Protein AF-A0A1G6Q5I9-F1 (afdb_monomer_lite)

Structure (mmCIF, N/CA/C/O backbone):
data_AF-A0A1G6Q5I9-F1
#
_entry.id   AF-A0A1G6Q5I9-F1
#
loop_
_atom_site.group_PDB
_atom_site.id
_atom_site.type_symbol
_atom_site.label_atom_id
_atom_site.label_alt_id
_atom_site.label_comp_id
_atom_site.label_asym_id
_atom_site.label_entity_id
_atom_site.label_seq_id
_atom_site.pdbx_PDB_ins_code
_atom_site.Cartn_x
_atom_site.Cartn_y
_atom_site.Cartn_z
_atom_site.occupancy
_atom_site.B_iso_or_equiv
_atom_site.auth_seq_id
_atom_site.auth_comp_id
_atom_site.auth_asym_id
_atom_site.auth_atom_id
_atom_site.pdbx_PDB_model_num
ATOM 1 N N . MET A 1 1 ? 30.733 -49.891 -79.304 1.00 40.38 1 MET A N 1
ATOM 2 C CA . MET A 1 1 ? 31.391 -49.291 -78.125 1.00 40.38 1 MET A CA 1
ATOM 3 C C . MET A 1 1 ? 30.829 -47.876 -78.026 1.00 40.38 1 MET A C 1
ATOM 5 O O . MET A 1 1 ? 31.195 -47.056 -78.850 1.00 40.38 1 MET A O 1
ATOM 9 N N . SER A 1 2 ? 29.638 -47.695 -77.438 1.00 40.25 2 SER A N 1
ATOM 10 C CA . SER A 1 2 ? 29.418 -47.346 -76.013 1.00 40.25 2 SER A CA 1
ATOM 11 C C . SER A 1 2 ? 30.195 -46.065 -75.651 1.00 40.25 2 SER A C 1
ATOM 13 O O . SER A 1 2 ? 31.415 -46.067 -75.723 1.00 40.25 2 SER A O 1
ATOM 15 N N . ASN A 1 3 ? 29.570 -44.924 -75.366 1.00 37.50 3 ASN A N 1
ATOM 16 C CA . ASN A 1 3 ? 28.639 -44.718 -74.262 1.00 37.50 3 ASN A CA 1
ATOM 17 C C . ASN A 1 3 ? 27.611 -43.619 -74.557 1.00 37.50 3 ASN A C 1
ATOM 19 O O . ASN A 1 3 ? 27.920 -42.599 -75.169 1.00 37.50 3 ASN A O 1
ATOM 23 N N . ALA A 1 4 ? 26.398 -43.852 -74.064 1.00 44.38 4 ALA A N 1
ATOM 24 C CA . ALA A 1 4 ? 25.382 -42.843 -73.840 1.00 44.38 4 ALA A CA 1
ATOM 25 C C . ALA A 1 4 ? 25.656 -42.186 -72.481 1.00 44.38 4 ALA A C 1
ATOM 27 O O . ALA A 1 4 ? 25.605 -42.880 -71.469 1.00 44.38 4 ALA A O 1
ATOM 28 N N . ASP A 1 5 ? 25.909 -40.878 -72.462 1.00 41.53 5 ASP A N 1
ATOM 29 C CA . ASP A 1 5 ? 25.878 -40.084 -71.234 1.00 41.53 5 ASP A CA 1
ATOM 30 C C . ASP A 1 5 ? 24.583 -39.273 -71.203 1.00 41.53 5 ASP A C 1
ATOM 32 O O . ASP A 1 5 ? 24.407 -38.245 -71.859 1.00 41.53 5 ASP A O 1
ATOM 36 N N . SER A 1 6 ? 23.639 -39.813 -70.438 1.00 38.06 6 SER A N 1
ATOM 37 C CA . SER A 1 6 ? 22.414 -39.169 -69.999 1.00 38.06 6 SER A CA 1
ATOM 38 C C . SER A 1 6 ? 22.746 -38.039 -69.024 1.00 38.06 6 SER A C 1
ATOM 40 O O . SER A 1 6 ? 23.137 -38.292 -67.883 1.00 38.06 6 SER A O 1
ATOM 42 N N . VAL A 1 7 ? 22.549 -36.789 -69.440 1.00 45.22 7 VAL A N 1
ATOM 43 C CA . VAL A 1 7 ? 22.568 -35.644 -68.523 1.00 45.22 7 VAL A CA 1
ATOM 44 C C . VAL A 1 7 ? 21.250 -35.635 -67.748 1.00 45.22 7 VAL A C 1
ATOM 46 O O . VAL A 1 7 ? 20.220 -35.157 -68.220 1.00 45.22 7 VAL A O 1
ATOM 49 N N . VAL A 1 8 ? 21.284 -36.219 -66.553 1.00 41.75 8 VAL A N 1
ATOM 50 C CA . VAL A 1 8 ? 20.208 -36.153 -65.563 1.00 41.75 8 VAL A CA 1
ATOM 51 C C . VAL A 1 8 ? 20.246 -34.770 -64.914 1.00 41.75 8 VAL A C 1
ATOM 53 O O . VAL A 1 8 ? 21.181 -34.438 -64.190 1.00 41.75 8 VAL A O 1
ATOM 56 N N . VAL A 1 9 ? 19.226 -33.954 -65.176 1.00 41.69 9 VAL A N 1
ATOM 57 C CA . VAL A 1 9 ? 18.984 -32.693 -64.462 1.00 41.69 9 VAL A CA 1
ATOM 58 C C . VAL A 1 9 ? 18.522 -33.024 -63.037 1.00 41.69 9 VAL A C 1
ATOM 60 O O . VAL A 1 9 ? 17.505 -33.706 -62.887 1.00 41.69 9 VAL A O 1
ATOM 63 N N . PRO A 1 10 ? 19.191 -32.552 -61.970 1.00 43.47 10 PRO A N 1
ATOM 64 C CA . PRO A 1 10 ? 18.681 -32.740 -60.620 1.00 43.47 10 PRO A CA 1
ATOM 65 C C . PRO A 1 10 ? 17.519 -31.766 -60.347 1.00 43.47 10 PRO A C 1
ATOM 67 O O . PRO A 1 10 ? 17.720 -30.603 -60.004 1.00 43.47 10 PRO A O 1
ATOM 70 N N . MET A 1 11 ? 16.280 -32.256 -60.462 1.00 43.81 11 MET A N 1
ATOM 71 C CA . MET A 1 11 ? 15.103 -31.658 -59.814 1.00 43.81 11 MET A CA 1
ATOM 72 C C . MET A 1 11 ? 15.117 -31.990 -58.313 1.00 43.81 11 MET A C 1
ATOM 74 O O . MET A 1 11 ? 14.551 -32.988 -57.890 1.00 43.81 11 MET A O 1
ATOM 78 N N . HIS A 1 12 ? 15.758 -31.154 -57.501 1.00 38.25 12 HIS A N 1
ATOM 79 C CA . HIS A 1 12 ? 15.600 -31.071 -56.037 1.00 38.25 12 HIS A CA 1
ATOM 80 C C . HIS A 1 12 ? 16.299 -29.764 -55.616 1.00 38.25 12 HIS A C 1
ATOM 82 O O . HIS A 1 12 ? 17.473 -29.603 -55.904 1.00 38.25 12 HIS A O 1
ATOM 88 N N . LYS A 1 13 ? 15.718 -28.750 -54.973 1.00 41.53 13 LYS A N 1
ATOM 89 C CA . LYS A 1 13 ? 14.556 -28.613 -54.095 1.00 41.53 13 LYS A CA 1
ATOM 90 C C . LYS A 1 13 ? 13.993 -27.196 -54.282 1.00 41.53 13 LYS A C 1
ATOM 92 O O . LYS A 1 13 ? 14.662 -26.235 -53.925 1.00 41.53 13 LYS A O 1
ATOM 97 N N . ALA A 1 14 ? 12.750 -27.069 -54.728 1.00 42.16 14 ALA A N 1
ATOM 98 C CA . ALA A 1 14 ? 11.924 -25.906 -54.416 1.00 42.16 14 ALA A CA 1
ATOM 99 C C . ALA A 1 14 ? 10.915 -26.349 -53.350 1.00 42.16 14 ALA A C 1
ATOM 101 O O . ALA A 1 14 ? 9.784 -26.718 -53.644 1.00 42.16 14 ALA A O 1
ATOM 102 N N . LEU A 1 15 ? 11.374 -26.408 -52.102 1.00 43.31 15 LEU A N 1
ATOM 103 C CA . LEU A 1 15 ? 10.511 -26.457 -50.922 1.00 43.31 15 LEU A CA 1
ATOM 104 C C . LEU A 1 15 ? 10.812 -25.201 -50.107 1.00 43.31 15 LEU A C 1
ATOM 106 O O . LEU A 1 15 ? 11.279 -25.259 -48.974 1.00 43.31 15 LEU A O 1
ATOM 110 N N . GLU A 1 16 ? 10.579 -24.045 -50.728 1.00 43.84 16 GLU A N 1
ATOM 111 C CA . GLU A 1 16 ? 10.330 -22.823 -49.976 1.00 43.84 16 GLU A CA 1
ATOM 112 C C . GLU A 1 16 ? 8.998 -23.036 -49.264 1.00 43.84 16 GLU A C 1
ATOM 114 O O . GLU A 1 16 ? 7.927 -23.073 -49.876 1.00 43.84 16 GLU A O 1
ATOM 119 N N . GLY A 1 17 ? 9.090 -23.325 -47.967 1.00 47.88 17 GLY A N 1
ATOM 120 C CA . GLY A 1 17 ? 7.939 -23.564 -47.120 1.00 47.88 17 GLY A CA 1
ATOM 121 C C . GLY A 1 17 ? 6.999 -22.373 -47.209 1.00 47.88 17 GLY A C 1
ATOM 122 O O . GLY A 1 17 ? 7.295 -21.305 -46.678 1.00 47.88 17 GLY A O 1
ATOM 123 N N . LYS A 1 18 ? 5.850 -22.565 -47.864 1.00 50.41 18 LYS A N 1
ATOM 124 C CA . LYS A 1 18 ? 4.703 -21.672 -47.724 1.00 50.41 18 LYS A CA 1
ATOM 125 C C . LYS A 1 18 ? 4.328 -21.687 -46.248 1.00 50.41 18 LYS A C 1
ATOM 127 O O . LYS A 1 18 ? 3.626 -22.595 -45.804 1.00 50.41 18 LYS A O 1
ATOM 132 N N . GLN A 1 19 ? 4.834 -20.718 -45.484 1.00 57.28 19 GLN A N 1
ATOM 133 C CA . GLN A 1 19 ? 4.319 -20.450 -44.152 1.00 57.28 19 GLN A CA 1
ATOM 134 C C . GLN A 1 19 ? 2.812 -20.297 -44.306 1.00 57.28 19 GLN A C 1
ATOM 136 O O . GLN A 1 19 ? 2.323 -19.450 -45.056 1.00 57.28 19 GLN A O 1
ATOM 141 N N . THR A 1 20 ? 2.069 -21.185 -43.658 1.00 75.75 20 THR A N 1
ATOM 142 C CA . THR A 1 20 ? 0.612 -21.091 -43.673 1.00 75.75 20 THR A CA 1
ATOM 143 C C . THR A 1 20 ? 0.222 -19.756 -43.043 1.00 75.75 20 THR A C 1
ATOM 145 O O . THR A 1 20 ? 0.920 -19.280 -42.146 1.00 75.75 20 THR A O 1
ATOM 148 N N . MET A 1 21 ? -0.891 -19.139 -43.457 1.00 64.56 21 MET A N 1
ATOM 149 C CA . MET A 1 21 ? -1.342 -17.890 -42.819 1.00 64.56 21 MET A CA 1
ATOM 150 C C . MET A 1 21 ? -1.439 -18.027 -41.290 1.00 64.56 21 MET A C 1
ATOM 152 O O . MET A 1 21 ? -1.146 -17.081 -40.573 1.00 64.56 21 MET A O 1
ATOM 156 N N . ALA A 1 22 ? -1.740 -19.226 -40.780 1.00 66.81 22 ALA A N 1
ATOM 157 C CA . ALA A 1 22 ? -1.722 -19.533 -39.353 1.00 66.81 22 ALA A CA 1
ATOM 158 C C . ALA A 1 22 ? -0.314 -19.488 -38.720 1.00 66.81 22 ALA A C 1
ATOM 160 O O . ALA A 1 22 ? -0.175 -19.044 -37.584 1.00 66.81 22 ALA A O 1
ATOM 161 N N . GLN A 1 23 ? 0.733 -19.925 -39.427 1.00 70.69 23 GLN A N 1
ATOM 162 C CA . GLN A 1 23 ? 2.129 -19.803 -38.982 1.00 70.69 23 GLN A CA 1
ATOM 163 C C . GLN A 1 23 ? 2.634 -18.362 -39.068 1.00 70.69 23 GLN A C 1
ATOM 165 O O . GLN A 1 23 ? 3.303 -17.914 -38.141 1.00 70.69 23 GLN A O 1
ATOM 170 N N . GLY A 1 24 ? 2.263 -17.625 -40.120 1.00 74.19 24 GLY A N 1
ATOM 171 C CA . GLY A 1 24 ? 2.548 -16.193 -40.232 1.00 74.19 24 GLY A CA 1
ATOM 172 C C . GLY A 1 24 ? 1.895 -15.403 -39.097 1.00 74.19 24 GLY A C 1
ATOM 173 O O . GLY A 1 24 ? 2.573 -14.656 -38.398 1.00 74.19 24 GLY A O 1
ATOM 174 N N . LEU A 1 25 ? 0.612 -15.667 -38.825 1.00 69.56 25 LEU A N 1
ATOM 175 C CA . LEU A 1 25 ? -0.130 -15.044 -37.729 1.00 69.56 25 LEU A CA 1
ATOM 176 C C . LEU A 1 25 ? 0.464 -15.412 -36.363 1.00 69.56 25 LEU A C 1
ATOM 178 O O . LEU A 1 25 ? 0.685 -14.531 -35.544 1.00 69.56 25 LEU A O 1
ATOM 182 N N . ARG A 1 26 ? 0.794 -16.689 -36.119 1.00 72.25 26 ARG A N 1
ATOM 183 C CA . ARG A 1 26 ? 1.451 -17.115 -34.869 1.00 72.25 26 ARG A CA 1
ATOM 184 C C . ARG A 1 26 ? 2.828 -16.495 -34.691 1.00 72.25 26 ARG A C 1
ATOM 186 O O . ARG A 1 26 ? 3.150 -16.121 -33.574 1.00 72.25 26 ARG A O 1
ATOM 193 N N . SER A 1 27 ? 3.624 -16.370 -35.750 1.00 74.88 27 SER A N 1
ATOM 194 C CA . SER A 1 27 ? 4.931 -15.715 -35.679 1.00 74.88 27 SER A CA 1
ATOM 195 C C . SER A 1 27 ? 4.783 -14.221 -35.419 1.00 74.88 27 SER A C 1
ATOM 197 O O . SER A 1 27 ? 5.521 -13.676 -34.613 1.00 74.88 27 SER A O 1
ATOM 199 N N . GLN A 1 28 ? 3.818 -13.561 -36.057 1.00 73.19 28 GLN A N 1
ATOM 200 C CA . GLN A 1 28 ? 3.557 -12.139 -35.861 1.00 73.19 28 GLN A CA 1
ATOM 201 C C . GLN A 1 28 ? 3.027 -11.864 -34.450 1.00 73.19 28 GLN A C 1
ATOM 203 O O . GLN A 1 28 ? 3.540 -10.984 -33.770 1.00 73.19 28 GLN A O 1
ATOM 208 N N . MET A 1 29 ? 2.084 -12.679 -33.969 1.00 72.50 29 MET A N 1
ATOM 209 C CA . MET A 1 29 ? 1.599 -12.643 -32.591 1.00 72.50 29 MET A CA 1
ATOM 210 C C . MET A 1 29 ? 2.711 -12.968 -31.600 1.00 72.50 29 MET A C 1
ATOM 212 O O . MET A 1 29 ? 2.820 -12.278 -30.601 1.00 72.50 29 MET A O 1
ATOM 216 N N . ALA A 1 30 ? 3.566 -13.957 -31.873 1.00 73.25 30 ALA A N 1
ATOM 217 C CA . ALA A 1 30 ? 4.721 -14.251 -31.036 1.00 73.25 30 ALA A CA 1
ATOM 218 C C . ALA A 1 30 ? 5.670 -13.054 -30.979 1.00 73.25 30 ALA A C 1
ATOM 220 O O . ALA A 1 30 ? 6.045 -12.681 -29.887 1.00 73.25 30 ALA A O 1
ATOM 221 N N . THR A 1 31 ? 5.982 -12.383 -32.089 1.00 67.00 31 THR A N 1
ATOM 222 C CA . THR A 1 31 ? 6.829 -11.177 -32.086 1.00 67.00 31 THR A CA 1
ATOM 223 C C . THR A 1 31 ? 6.169 -10.002 -31.358 1.00 67.00 31 THR A C 1
ATOM 225 O O . THR A 1 31 ? 6.830 -9.297 -30.600 1.00 67.00 31 THR A O 1
ATOM 228 N N . THR A 1 32 ? 4.863 -9.790 -31.538 1.00 6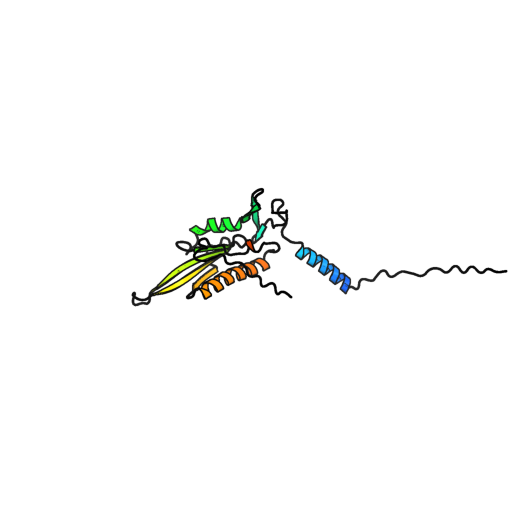0.75 32 THR A N 1
ATOM 229 C CA . THR A 1 32 ? 4.113 -8.744 -30.826 1.00 60.75 32 THR A CA 1
ATOM 230 C C . THR A 1 32 ? 3.996 -9.054 -29.332 1.00 60.75 32 THR A C 1
ATOM 232 O O . THR A 1 32 ? 4.182 -8.166 -28.506 1.00 60.75 32 THR A O 1
ATOM 235 N N . PHE A 1 33 ? 3.761 -10.308 -28.952 1.00 63.88 33 PHE A N 1
ATOM 236 C CA . PHE A 1 33 ? 3.739 -10.730 -27.554 1.00 63.88 33 PHE A CA 1
ATOM 237 C C . PHE A 1 33 ? 5.133 -10.697 -26.940 1.00 63.88 33 PHE A C 1
ATOM 239 O O . PHE A 1 33 ? 5.280 -10.183 -25.841 1.00 63.88 33 PHE A O 1
ATOM 246 N N . ASP A 1 34 ? 6.169 -11.121 -27.658 1.00 55.44 34 ASP A N 1
ATOM 247 C CA . ASP A 1 34 ? 7.561 -10.997 -27.227 1.00 55.44 34 ASP A CA 1
ATOM 248 C C . ASP A 1 34 ? 7.923 -9.516 -27.050 1.00 55.44 34 ASP A C 1
ATOM 250 O O . ASP A 1 34 ? 8.613 -9.173 -26.102 1.00 55.44 34 ASP A O 1
ATOM 254 N N . SER A 1 35 ? 7.367 -8.601 -27.857 1.00 49.91 35 SER A N 1
ATOM 255 C CA . SER A 1 35 ? 7.484 -7.154 -27.623 1.00 49.91 35 SER A CA 1
ATOM 256 C C . SER A 1 35 ? 6.699 -6.661 -26.402 1.00 49.91 35 SER A C 1
ATOM 258 O O . SER A 1 35 ? 7.166 -5.750 -25.739 1.00 49.91 35 SER A O 1
ATOM 260 N N . LEU A 1 36 ? 5.570 -7.282 -26.039 1.00 51.03 36 LEU A N 1
ATOM 261 C CA . LEU A 1 36 ? 4.827 -6.989 -24.803 1.00 51.03 36 LEU A CA 1
ATOM 262 C C . LEU A 1 36 ? 5.549 -7.525 -23.554 1.00 51.03 36 LEU A C 1
ATOM 264 O O . LEU A 1 36 ? 5.530 -6.874 -22.514 1.00 51.03 36 LEU A O 1
ATOM 268 N N . PHE A 1 37 ? 6.238 -8.663 -23.666 1.00 52.88 37 PHE A N 1
ATOM 269 C CA . PHE A 1 37 ? 7.098 -9.219 -22.616 1.00 52.88 37 PHE A CA 1
ATOM 270 C C . PHE A 1 37 ? 8.462 -8.506 -22.530 1.00 52.88 37 PHE A C 1
ATOM 272 O O . PHE A 1 37 ? 9.042 -8.427 -21.449 1.00 52.88 37 PHE A O 1
ATOM 279 N N . ARG A 1 38 ? 8.960 -7.940 -23.640 1.00 46.59 38 ARG A N 1
ATOM 280 C CA . ARG A 1 38 ? 10.170 -7.095 -23.712 1.00 46.59 38 ARG A CA 1
ATOM 281 C C . ARG A 1 38 ? 9.907 -5.610 -23.481 1.00 46.59 38 ARG A C 1
ATOM 283 O O . ARG A 1 38 ? 10.861 -4.892 -23.216 1.00 46.59 38 ARG A O 1
ATOM 290 N N . ALA A 1 39 ? 8.654 -5.157 -23.495 1.00 46.28 39 ALA A N 1
ATOM 291 C CA . ALA A 1 39 ? 8.245 -3.818 -23.070 1.00 46.28 39 ALA A CA 1
ATOM 292 C C . ALA A 1 39 ? 8.344 -3.643 -21.546 1.00 46.28 39 ALA A C 1
ATOM 294 O O . ALA A 1 39 ? 7.626 -2.822 -20.977 1.00 46.28 39 ALA A O 1
ATOM 295 N N . ALA A 1 40 ? 9.207 -4.419 -20.875 1.00 54.16 40 ALA A N 1
ATOM 296 C CA . ALA A 1 40 ? 9.723 -4.086 -19.560 1.00 54.16 40 ALA A CA 1
ATOM 297 C C . ALA A 1 40 ? 10.102 -2.604 -19.573 1.00 54.16 40 ALA A C 1
ATOM 299 O O . ALA A 1 40 ? 10.700 -2.125 -20.536 1.00 54.16 40 ALA A O 1
ATOM 300 N N . GLN A 1 41 ? 9.675 -1.872 -18.547 1.00 61.78 41 GLN A N 1
ATOM 301 C CA . GLN A 1 41 ? 9.998 -0.454 -18.442 1.00 61.78 41 GLN A CA 1
ATOM 302 C C . GLN A 1 41 ? 11.498 -0.250 -18.651 1.00 61.78 41 GLN A C 1
ATOM 304 O O . GLN A 1 41 ? 12.286 -1.062 -18.158 1.00 61.78 41 GLN A O 1
ATOM 309 N N . ASP A 1 42 ? 11.869 0.823 -19.358 1.00 66.69 42 ASP A N 1
ATOM 310 C CA . ASP A 1 42 ? 13.262 1.089 -19.709 1.00 66.69 42 ASP A CA 1
ATOM 311 C C . ASP A 1 42 ? 14.146 0.933 -18.465 1.00 66.69 42 ASP A C 1
ATOM 313 O O . ASP A 1 42 ? 13.921 1.627 -17.457 1.00 66.69 42 ASP A O 1
ATOM 317 N N . PRO A 1 43 ? 15.101 -0.012 -18.481 1.00 69.44 43 PRO A N 1
ATOM 318 C CA . PRO A 1 43 ? 15.892 -0.294 -17.306 1.00 69.44 43 PRO A CA 1
ATOM 319 C C . PRO A 1 43 ? 16.767 0.912 -16.984 1.00 69.44 43 PRO A C 1
ATOM 321 O O . PRO A 1 43 ? 17.357 1.542 -17.863 1.00 69.44 43 PRO A O 1
ATOM 324 N N . HIS A 1 44 ? 16.868 1.246 -15.702 1.00 72.06 44 HIS A N 1
ATOM 325 C CA . HIS A 1 44 ? 17.681 2.378 -15.287 1.00 72.06 44 HIS A CA 1
ATOM 326 C C . HIS A 1 44 ? 19.174 1.996 -15.339 1.00 72.06 44 HIS A C 1
ATOM 328 O O . HIS A 1 44 ? 19.545 0.998 -14.713 1.00 72.06 44 HIS A O 1
ATOM 334 N N . PRO A 1 45 ? 20.063 2.778 -15.985 1.00 73.19 45 PRO A N 1
ATOM 335 C CA . PRO A 1 45 ? 21.492 2.448 -16.108 1.00 73.19 45 PRO A CA 1
ATOM 336 C C . PRO A 1 45 ? 22.213 2.267 -14.766 1.00 73.19 45 PRO A C 1
ATOM 338 O O . PRO A 1 45 ? 23.145 1.479 -14.654 1.00 73.19 45 PRO A O 1
ATOM 341 N N . HIS A 1 46 ? 21.753 2.981 -13.735 1.00 74.69 46 HIS A N 1
ATOM 342 C CA . HIS A 1 46 ? 22.280 2.891 -12.368 1.00 74.69 46 HIS A CA 1
ATOM 343 C C . HIS A 1 46 ? 21.522 1.905 -11.471 1.00 74.69 46 HIS A C 1
ATOM 345 O O . HIS A 1 46 ? 21.788 1.841 -10.274 1.00 74.69 46 HIS A O 1
ATOM 351 N N . SER A 1 47 ? 20.555 1.158 -12.012 1.00 74.31 47 SER A N 1
ATOM 352 C CA . SER A 1 47 ? 19.947 0.071 -11.248 1.00 74.31 47 SER A CA 1
ATOM 353 C C . SER A 1 47 ? 20.937 -1.084 -11.052 1.00 74.31 47 SER A C 1
ATOM 355 O O . SER A 1 47 ? 21.826 -1.274 -11.887 1.00 74.31 47 SER A O 1
ATOM 357 N N . PRO A 1 48 ? 20.782 -1.902 -9.994 1.00 68.56 48 PRO A N 1
ATOM 358 C CA . PRO A 1 48 ? 21.525 -3.147 -9.835 1.00 68.56 48 PRO A CA 1
ATOM 359 C C . PRO A 1 48 ? 21.527 -3.992 -11.120 1.00 68.56 48 PRO A C 1
ATOM 361 O O . PRO A 1 48 ? 20.486 -4.454 -11.589 1.00 68.56 48 PRO A O 1
ATOM 364 N N . GLY A 1 49 ? 22.709 -4.156 -11.718 1.00 72.00 49 GLY A N 1
ATOM 365 C CA . GLY A 1 49 ? 22.898 -4.895 -12.970 1.00 72.00 49 GLY A CA 1
ATOM 366 C C . GLY A 1 49 ? 22.282 -4.254 -14.223 1.00 72.00 49 GLY A C 1
ATOM 367 O O . GLY A 1 49 ? 22.266 -4.917 -15.257 1.00 72.00 49 GLY A O 1
ATOM 368 N N . GLY A 1 50 ? 21.775 -3.017 -14.148 1.00 71.56 50 GLY A N 1
ATOM 369 C CA . GLY A 1 50 ? 21.154 -2.306 -15.271 1.00 71.56 50 GLY A CA 1
ATOM 370 C C . GLY A 1 50 ? 19.851 -2.947 -15.757 1.00 71.56 50 GLY A C 1
ATOM 371 O O . GLY A 1 50 ? 19.605 -2.977 -16.959 1.00 71.56 50 GLY A O 1
ATOM 372 N N . ARG A 1 51 ? 19.065 -3.545 -14.851 1.00 75.56 51 ARG A N 1
ATOM 373 C CA . ARG A 1 51 ? 17.894 -4.383 -15.185 1.00 75.56 51 ARG A CA 1
ATOM 374 C C . ARG A 1 51 ? 16.589 -3.964 -14.516 1.00 75.56 51 ARG A C 1
ATOM 376 O O . ARG A 1 51 ? 15.546 -4.489 -14.891 1.00 75.56 51 ARG A O 1
ATOM 383 N N . LEU A 1 52 ? 16.632 -3.087 -13.513 1.00 82.81 52 LEU A N 1
ATOM 384 C CA . LEU A 1 52 ? 15.429 -2.691 -12.774 1.00 82.81 52 LEU A CA 1
ATOM 385 C C . LEU A 1 52 ? 14.779 -1.456 -13.411 1.00 82.81 52 LEU A C 1
ATOM 387 O O . LEU A 1 52 ? 15.483 -0.633 -14.006 1.00 82.81 52 LEU A O 1
ATOM 391 N N . PRO A 1 53 ? 13.451 -1.306 -13.282 1.00 85.62 53 PRO A N 1
ATOM 392 C CA . PRO A 1 53 ? 12.701 -0.253 -13.960 1.00 85.62 53 PRO A CA 1
ATOM 393 C C . PRO A 1 53 ? 13.113 1.168 -13.554 1.00 85.62 53 PRO A C 1
ATOM 395 O O . PRO A 1 53 ? 13.393 1.446 -12.390 1.00 85.62 53 PRO A O 1
ATOM 398 N N . SER A 1 54 ? 13.099 2.105 -14.500 1.00 85.88 54 SER A N 1
ATOM 399 C CA . SER A 1 54 ? 13.364 3.531 -14.240 1.00 85.88 54 SER A CA 1
ATOM 400 C C . SER A 1 54 ? 12.166 4.313 -13.690 1.00 85.88 54 SER A C 1
ATOM 402 O O . SER A 1 54 ? 12.346 5.365 -13.072 1.00 85.88 54 SER A O 1
ATOM 404 N N . VAL A 1 55 ? 10.945 3.814 -13.883 1.00 88.12 55 VAL A N 1
ATOM 405 C CA . VAL A 1 55 ? 9.701 4.503 -13.519 1.00 88.12 55 VAL A CA 1
ATOM 406 C C . VAL A 1 55 ? 8.739 3.559 -12.807 1.00 88.12 55 VAL A C 1
ATOM 408 O O . VAL A 1 55 ? 8.687 2.375 -13.075 1.00 88.12 55 VAL A O 1
ATOM 411 N N . GLY A 1 56 ? 7.977 4.073 -11.856 1.00 88.00 56 GLY A N 1
ATOM 412 C CA . GLY A 1 56 ? 6.902 3.379 -11.166 1.00 88.00 56 GLY A CA 1
ATOM 413 C C . GLY A 1 56 ? 5.573 3.457 -11.927 1.00 88.00 56 GLY A C 1
ATOM 414 O O . GLY A 1 56 ? 5.499 4.036 -13.019 1.00 88.00 56 GLY A O 1
ATOM 415 N N . PRO A 1 57 ? 4.481 2.965 -11.320 1.00 88.44 57 PRO A N 1
ATOM 416 C CA . PRO A 1 57 ? 3.140 3.388 -11.703 1.00 88.44 57 PRO A CA 1
ATOM 417 C C . PRO A 1 57 ? 3.006 4.925 -11.653 1.00 88.44 57 PRO A C 1
ATOM 419 O O . PRO A 1 57 ? 3.836 5.631 -11.070 1.00 88.44 57 PRO A O 1
ATOM 422 N N . TRP A 1 58 ? 1.984 5.464 -12.325 1.00 88.25 58 TRP A N 1
ATOM 423 C CA . TRP A 1 58 ? 1.784 6.916 -12.517 1.00 88.25 58 TRP A CA 1
ATOM 424 C C . TRP A 1 58 ? 2.961 7.665 -13.168 1.00 88.25 58 TRP A C 1
ATOM 426 O O . TRP A 1 58 ? 3.041 8.885 -13.045 1.00 88.25 58 TRP A O 1
ATOM 436 N N . GLN A 1 59 ? 3.870 6.952 -13.845 1.00 87.94 59 GLN A N 1
ATOM 437 C CA . GLN A 1 59 ? 5.095 7.507 -14.438 1.00 87.94 59 GLN A CA 1
ATOM 438 C C . GLN A 1 59 ? 6.004 8.222 -13.420 1.00 87.94 59 GLN A C 1
ATOM 440 O O . GLN A 1 59 ? 6.755 9.132 -13.768 1.00 87.94 59 GLN A O 1
ATOM 445 N N . LEU A 1 60 ? 5.945 7.827 -12.145 1.00 90.25 60 LEU A N 1
ATOM 446 C CA . LEU A 1 60 ? 6.766 8.440 -11.102 1.00 90.25 60 LEU A CA 1
ATOM 447 C C . LEU A 1 60 ? 8.179 7.847 -11.113 1.00 90.25 60 LEU A C 1
ATOM 449 O O . LEU A 1 60 ? 8.303 6.630 -11.024 1.00 90.25 60 LEU A O 1
ATOM 453 N N . PRO A 1 61 ? 9.255 8.648 -11.169 1.00 90.56 61 PRO A N 1
ATOM 454 C CA . PRO A 1 61 ? 10.611 8.112 -11.253 1.00 90.56 61 PRO A CA 1
ATOM 455 C C . PRO A 1 61 ? 11.000 7.203 -10.079 1.00 90.56 61 PRO A C 1
ATOM 457 O O . PRO A 1 61 ? 10.616 7.434 -8.926 1.00 90.56 61 PRO A O 1
ATOM 460 N N . ILE A 1 62 ? 11.836 6.211 -10.374 1.00 90.31 62 ILE A N 1
ATOM 461 C CA . ILE A 1 62 ? 12.557 5.406 -9.388 1.00 90.31 62 ILE A CA 1
ATOM 462 C C . ILE A 1 62 ? 14.019 5.838 -9.441 1.00 90.31 62 ILE A C 1
ATOM 464 O O . ILE A 1 62 ? 14.664 5.794 -10.487 1.00 90.31 62 ILE A O 1
ATOM 468 N N . ARG A 1 63 ? 14.535 6.303 -8.307 1.00 89.06 63 ARG A N 1
ATOM 469 C CA . ARG A 1 63 ? 15.914 6.763 -8.171 1.00 89.06 63 ARG A CA 1
ATOM 470 C C . ARG A 1 63 ? 16.750 5.655 -7.556 1.00 89.06 63 ARG A C 1
ATOM 472 O O . ARG A 1 63 ? 16.343 5.040 -6.575 1.00 89.06 63 ARG A O 1
ATOM 479 N N . TYR A 1 64 ? 17.932 5.457 -8.118 1.00 86.38 64 TYR A N 1
ATOM 480 C CA . TYR A 1 64 ? 18.920 4.506 -7.629 1.00 86.38 64 TYR A CA 1
ATOM 481 C C . TYR A 1 64 ? 20.126 5.300 -7.153 1.00 86.38 64 TYR A C 1
ATOM 483 O O . TYR A 1 64 ? 20.760 5.996 -7.949 1.00 86.38 64 TYR A O 1
ATOM 491 N N . ALA A 1 65 ? 20.403 5.256 -5.854 1.00 78.06 65 ALA A N 1
ATOM 492 C CA . ALA A 1 65 ? 21.523 5.973 -5.272 1.00 78.06 65 ALA A CA 1
ATOM 493 C C . ALA A 1 65 ? 22.762 5.066 -5.201 1.00 78.06 65 ALA A C 1
ATOM 495 O O . ALA A 1 65 ? 22.804 4.102 -4.440 1.00 78.06 65 ALA A O 1
ATOM 496 N N . GLY A 1 66 ? 23.787 5.428 -5.980 1.00 63.38 66 GLY A N 1
ATOM 497 C CA . GLY A 1 66 ? 25.1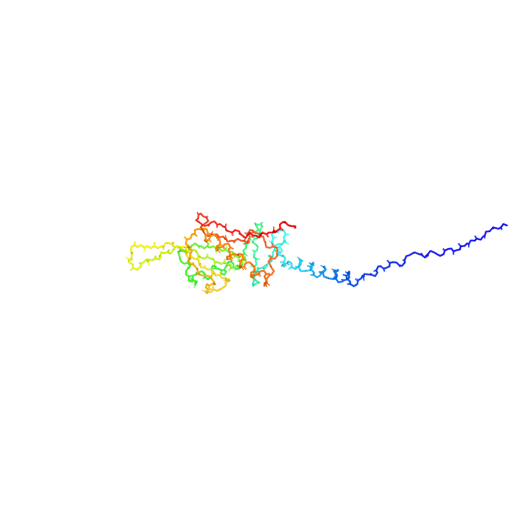74 4.988 -5.809 1.00 63.38 66 GLY A CA 1
ATOM 498 C C . GLY A 1 66 ? 25.454 3.481 -5.915 1.00 63.38 66 GLY A C 1
ATOM 499 O O . GLY A 1 66 ? 24.665 2.694 -6.428 1.00 63.38 66 GLY A O 1
ATOM 500 N N . VAL A 1 67 ? 26.640 3.095 -5.429 1.00 54.41 67 VAL A N 1
ATOM 501 C CA . VAL A 1 67 ? 27.202 1.726 -5.476 1.00 54.41 67 VAL A CA 1
ATOM 502 C C . VAL A 1 67 ? 26.448 0.748 -4.556 1.00 54.41 67 VAL A C 1
ATOM 504 O O . VAL A 1 67 ? 26.512 -0.460 -4.760 1.00 54.41 67 VAL A O 1
ATOM 507 N N . SER A 1 68 ? 25.711 1.256 -3.562 1.00 58.91 68 SER A N 1
ATOM 508 C CA . SER A 1 68 ? 24.920 0.464 -2.607 1.00 58.91 68 SER A CA 1
ATOM 509 C C . SER A 1 68 ? 23.603 -0.063 -3.183 1.00 58.91 68 SER A C 1
ATOM 511 O O . SER A 1 68 ? 23.002 -0.957 -2.590 1.00 58.91 68 SER A O 1
ATOM 513 N N . GLY A 1 69 ? 23.144 0.469 -4.322 1.00 62.34 69 GLY A N 1
ATOM 514 C CA . GLY A 1 69 ? 21.893 0.050 -4.952 1.00 62.34 69 GLY A CA 1
ATOM 515 C C . GLY A 1 69 ? 20.640 0.457 -4.173 1.00 62.34 69 GLY A C 1
ATOM 516 O O . GLY A 1 69 ? 19.601 -0.184 -4.327 1.00 62.34 69 GLY A O 1
ATOM 517 N N . GLU A 1 70 ? 20.721 1.494 -3.334 1.00 77.94 70 GLU A N 1
ATOM 518 C CA . GLU A 1 70 ? 19.572 1.980 -2.571 1.00 77.94 70 GLU A CA 1
ATOM 519 C C . GLU A 1 70 ? 18.500 2.535 -3.520 1.00 77.94 70 GLU A C 1
ATOM 521 O O . GLU A 1 70 ? 18.783 3.349 -4.404 1.00 77.94 70 GLU A O 1
ATOM 526 N N . VAL A 1 71 ? 17.263 2.063 -3.349 1.00 86.62 71 VAL A N 1
ATOM 527 C CA . VAL A 1 71 ? 16.136 2.382 -4.230 1.00 86.62 71 VAL A CA 1
ATOM 528 C C . VAL A 1 71 ? 15.202 3.357 -3.530 1.00 86.62 71 VAL A C 1
ATOM 530 O O . VAL A 1 71 ? 14.663 3.064 -2.464 1.00 86.62 71 VAL A O 1
ATOM 533 N N . SER A 1 72 ? 14.963 4.500 -4.164 1.00 88.62 72 SER A N 1
ATOM 534 C CA . SER A 1 72 ? 14.013 5.511 -3.710 1.00 88.62 72 SER A CA 1
ATOM 535 C C . SER A 1 72 ? 12.904 5.686 -4.743 1.00 88.62 72 SER A C 1
ATOM 537 O O . SER A 1 72 ? 13.142 6.081 -5.885 1.00 88.62 72 SER A O 1
ATOM 539 N N . HIS A 1 73 ? 11.668 5.401 -4.343 1.00 91.56 73 HIS A N 1
ATOM 540 C CA . HIS A 1 73 ? 10.495 5.621 -5.183 1.00 91.56 73 HIS A CA 1
ATOM 541 C C . HIS A 1 73 ? 9.954 7.030 -4.931 1.00 91.56 73 HIS A C 1
ATOM 543 O O . HIS A 1 73 ? 9.568 7.344 -3.805 1.00 91.56 73 HIS A O 1
ATOM 549 N N . VAL A 1 74 ? 9.837 7.866 -5.970 1.00 91.94 74 VAL A N 1
ATOM 550 C CA . VAL A 1 74 ? 9.224 9.208 -5.838 1.00 91.94 74 VAL A CA 1
ATOM 551 C C . VAL A 1 74 ? 7.789 9.120 -5.300 1.00 91.94 74 VAL A C 1
ATOM 553 O O . VAL A 1 74 ? 7.355 9.968 -4.526 1.00 91.94 74 VAL A O 1
ATOM 556 N N . ALA A 1 75 ? 7.081 8.042 -5.633 1.00 92.19 75 ALA A N 1
ATOM 557 C CA . ALA A 1 75 ? 5.780 7.694 -5.070 1.00 92.19 75 ALA A CA 1
ATOM 558 C C . ALA A 1 75 ? 5.760 7.604 -3.531 1.00 92.19 75 ALA A C 1
ATOM 560 O O . ALA A 1 75 ? 4.733 7.909 -2.926 1.00 92.19 75 ALA A O 1
ATOM 561 N N . GLY A 1 76 ? 6.876 7.227 -2.900 1.00 92.38 76 GLY A N 1
ATOM 562 C CA . GLY A 1 76 ? 7.038 7.242 -1.449 1.00 92.38 76 GLY A CA 1
ATOM 563 C C . GLY A 1 76 ? 7.113 8.659 -0.880 1.00 92.38 76 GLY A C 1
ATOM 564 O O . GLY A 1 76 ? 6.428 8.965 0.090 1.00 92.38 76 GLY A O 1
ATOM 565 N N . ALA A 1 77 ? 7.849 9.561 -1.534 1.00 91.75 77 ALA A N 1
ATOM 566 C CA . ALA A 1 77 ? 7.926 10.962 -1.111 1.00 91.75 77 ALA A CA 1
ATOM 567 C C . ALA A 1 77 ? 6.558 11.671 -1.168 1.00 91.75 77 ALA A C 1
ATOM 569 O O . ALA A 1 77 ? 6.281 12.556 -0.360 1.00 91.75 77 ALA A O 1
ATOM 570 N N . LEU A 1 78 ? 5.672 11.263 -2.086 1.00 91.62 78 LEU A N 1
ATOM 571 C CA . LEU A 1 78 ? 4.287 11.749 -2.112 1.00 91.62 78 LEU A CA 1
ATOM 572 C C . LEU A 1 78 ? 3.491 11.297 -0.882 1.00 91.62 78 LEU A C 1
ATOM 574 O O . LEU A 1 78 ? 2.706 12.077 -0.344 1.00 91.62 78 LEU A O 1
ATOM 578 N N . ILE A 1 79 ? 3.696 10.062 -0.412 1.00 94.00 79 ILE A N 1
ATOM 579 C CA . ILE A 1 79 ? 3.068 9.581 0.827 1.00 94.00 79 ILE A CA 1
ATOM 580 C C . ILE A 1 79 ? 3.486 10.481 1.993 1.00 94.00 79 ILE A C 1
ATOM 582 O O . ILE A 1 79 ? 2.619 10.954 2.731 1.00 94.00 79 ILE A O 1
ATOM 586 N N . ASP A 1 80 ? 4.784 10.773 2.102 1.00 93.75 80 ASP A N 1
ATOM 587 C CA . ASP A 1 80 ? 5.337 11.626 3.157 1.00 93.75 80 ASP A CA 1
ATOM 588 C C . ASP A 1 80 ? 4.748 13.042 3.104 1.00 93.75 80 ASP A C 1
ATOM 590 O O . ASP A 1 80 ? 4.254 13.555 4.111 1.00 93.75 80 ASP A O 1
ATOM 594 N N . ALA A 1 81 ? 4.713 13.646 1.912 1.00 92.88 81 ALA A N 1
ATOM 595 C CA . ALA A 1 81 ? 4.190 14.994 1.701 1.00 92.88 81 ALA A CA 1
ATOM 596 C C . ALA A 1 81 ? 2.703 15.136 2.077 1.00 92.88 81 ALA A C 1
ATOM 598 O O . ALA A 1 81 ? 2.274 16.199 2.530 1.00 92.88 81 ALA A O 1
ATOM 599 N N . HIS A 1 82 ? 1.908 14.075 1.912 1.00 92.56 82 HIS A N 1
ATOM 600 C CA . HIS A 1 82 ? 0.467 14.107 2.169 1.00 92.56 82 HIS A CA 1
ATOM 601 C C . HIS A 1 82 ? 0.055 13.605 3.552 1.00 92.56 82 HIS A C 1
ATOM 603 O O . HIS A 1 82 ? -1.107 13.774 3.930 1.00 92.56 82 HIS A O 1
ATOM 609 N N . ARG A 1 83 ? 0.966 13.022 4.338 1.00 92.88 83 ARG A N 1
ATOM 610 C CA . ARG A 1 83 ? 0.631 12.423 5.638 1.00 92.88 83 ARG A CA 1
ATOM 611 C C . ARG A 1 83 ? -0.075 13.396 6.584 1.00 92.88 83 ARG A C 1
ATOM 613 O O . ARG A 1 83 ? -1.082 13.031 7.187 1.00 92.88 83 ARG A O 1
ATOM 620 N N . ALA A 1 84 ? 0.417 14.631 6.682 1.00 91.62 84 ALA A N 1
ATOM 621 C CA . ALA A 1 84 ? -0.150 15.654 7.567 1.00 91.62 84 ALA A CA 1
ATOM 622 C C . ALA A 1 84 ? -1.521 16.183 7.105 1.00 91.62 84 ALA A C 1
ATOM 624 O O . ALA A 1 84 ? -2.261 16.751 7.901 1.00 91.62 84 ALA A O 1
ATOM 625 N N . GLN A 1 85 ? -1.855 16.014 5.823 1.00 93.19 85 GLN A N 1
ATOM 626 C CA . GLN A 1 85 ? -3.094 16.519 5.217 1.00 93.19 85 GLN A CA 1
ATOM 627 C C . GLN A 1 85 ? -4.207 15.464 5.222 1.00 93.19 85 GLN A C 1
ATOM 629 O O . GLN A 1 85 ? -5.387 15.793 5.110 1.00 93.19 85 GLN A O 1
ATOM 634 N N . ARG A 1 86 ? -3.841 14.184 5.333 1.00 93.62 86 ARG A N 1
ATOM 635 C CA . ARG A 1 86 ? -4.784 13.069 5.340 1.00 93.62 86 ARG A CA 1
ATOM 636 C C . ARG A 1 86 ? -5.438 12.918 6.713 1.00 93.62 86 ARG A C 1
ATOM 638 O O . ARG A 1 86 ? -4.749 12.986 7.731 1.00 93.62 86 ARG A O 1
ATOM 645 N N . PRO A 1 87 ? -6.753 12.660 6.770 1.00 93.44 87 PRO A N 1
ATOM 646 C CA . PRO A 1 87 ? -7.395 12.332 8.030 1.00 93.44 87 PRO A CA 1
ATOM 647 C C . PRO A 1 87 ? -6.937 10.956 8.541 1.00 93.44 87 PRO A C 1
ATOM 649 O O . PRO A 1 87 ? -6.476 10.104 7.782 1.00 93.44 87 PRO A O 1
ATOM 652 N N . PHE A 1 88 ? -7.103 10.718 9.842 1.00 92.31 88 PHE A N 1
ATOM 653 C CA . PHE A 1 88 ? -6.834 9.418 10.479 1.00 92.31 88 PHE A CA 1
ATOM 654 C C . PHE A 1 88 ? -5.377 8.924 10.384 1.00 92.31 88 PHE A C 1
ATOM 656 O O . PHE A 1 88 ? -5.131 7.725 10.475 1.00 92.31 88 PHE A O 1
ATOM 663 N N . THR A 1 89 ? -4.414 9.833 10.216 1.00 92.69 89 THR A N 1
ATOM 664 C CA . THR A 1 89 ? -2.978 9.501 10.180 1.00 92.69 89 THR A CA 1
ATOM 665 C C . THR A 1 89 ? -2.278 9.682 11.525 1.00 92.69 89 THR A C 1
ATOM 667 O O . THR A 1 89 ? -1.220 9.093 11.761 1.00 92.69 89 THR A O 1
ATOM 670 N N . SER A 1 90 ? -2.846 10.491 12.422 1.00 90.75 90 SER A N 1
ATOM 671 C CA . SER A 1 90 ? -2.324 10.695 13.771 1.00 90.75 90 SER A CA 1
ATOM 672 C C . SER A 1 90 ? -2.596 9.476 14.654 1.00 90.75 90 SER A C 1
ATOM 674 O O . SER A 1 90 ? -3.675 8.889 14.604 1.00 90.75 90 SER A O 1
ATOM 676 N N . ASN A 1 91 ? -1.610 9.101 15.476 1.00 89.81 91 ASN A N 1
ATOM 677 C CA . ASN A 1 91 ? -1.675 7.946 16.386 1.00 89.81 91 ASN A CA 1
ATOM 678 C C . ASN A 1 91 ? -2.016 6.610 15.694 1.00 89.81 91 ASN A C 1
ATOM 680 O O . ASN A 1 91 ? -2.604 5.720 16.308 1.00 89.81 91 ASN A O 1
ATOM 684 N N . ALA A 1 92 ? -1.656 6.476 14.417 1.00 95.81 92 ALA A N 1
ATOM 685 C CA . ALA A 1 92 ? -1.836 5.262 13.637 1.00 95.81 92 ALA A CA 1
ATOM 686 C C . ALA A 1 92 ? -0.482 4.644 13.267 1.00 95.81 92 ALA A C 1
ATOM 688 O O . ALA A 1 92 ? 0.498 5.353 13.018 1.00 95.81 92 ALA A O 1
ATOM 689 N N . ILE A 1 93 ? -0.452 3.316 13.187 1.00 97.12 93 ILE A N 1
ATOM 690 C CA . ILE A 1 93 ? 0.634 2.572 12.552 1.00 97.12 93 ILE A CA 1
ATOM 691 C C . ILE A 1 93 ? 0.489 2.763 11.045 1.00 97.12 93 ILE A C 1
ATOM 693 O O . ILE A 1 93 ? -0.594 2.581 10.490 1.00 97.12 93 ILE A O 1
ATOM 697 N N . GLU A 1 94 ? 1.578 3.156 10.394 1.00 98.00 94 GLU A N 1
ATOM 698 C CA . GLU A 1 94 ? 1.616 3.347 8.949 1.00 98.00 94 GLU A CA 1
ATOM 699 C C . GLU A 1 94 ? 2.136 2.067 8.300 1.00 98.00 94 GLU A C 1
ATOM 701 O O . GLU A 1 94 ? 3.204 1.579 8.661 1.00 98.00 94 GLU A O 1
ATOM 706 N N . LEU A 1 95 ? 1.392 1.548 7.331 1.00 98.25 95 LEU A N 1
ATOM 707 C CA . LEU A 1 95 ? 1.825 0.505 6.418 1.00 98.25 95 LEU A CA 1
ATOM 708 C C . LEU A 1 95 ? 1.852 1.073 5.006 1.00 98.25 95 LEU A C 1
ATOM 710 O O . LEU A 1 95 ? 0.829 1.538 4.507 1.00 98.25 95 LEU A O 1
ATOM 714 N N . ARG A 1 96 ? 2.998 1.020 4.331 1.00 97.19 96 ARG A N 1
ATOM 715 C CA . ARG A 1 96 ? 3.143 1.615 2.996 1.00 97.19 96 ARG A CA 1
ATOM 716 C C . ARG A 1 96 ? 3.832 0.707 1.999 1.00 97.19 96 ARG A C 1
ATOM 718 O O . ARG A 1 96 ? 4.776 -0.003 2.330 1.00 97.19 96 ARG A O 1
ATOM 725 N N . CYS A 1 97 ? 3.385 0.785 0.755 1.00 97.25 97 CYS A N 1
ATOM 726 C CA . CYS A 1 97 ? 4.063 0.209 -0.393 1.00 97.25 97 CYS A CA 1
ATOM 727 C C . CYS A 1 97 ? 4.443 1.353 -1.334 1.00 97.25 97 CYS A C 1
ATOM 729 O O . CYS A 1 97 ? 3.626 1.817 -2.130 1.00 97.25 97 CYS A O 1
ATOM 731 N N . ASP A 1 98 ? 5.680 1.840 -1.212 1.00 95.75 98 ASP A N 1
ATOM 732 C CA . ASP A 1 98 ? 6.149 3.028 -1.931 1.00 95.75 98 ASP A CA 1
ATOM 733 C C . ASP A 1 98 ? 6.064 2.847 -3.442 1.00 95.75 98 ASP A C 1
ATOM 735 O O . ASP A 1 98 ? 5.655 3.768 -4.141 1.00 95.75 98 ASP A O 1
ATOM 739 N N . CYS A 1 99 ? 6.400 1.658 -3.951 1.00 93.56 99 CYS A N 1
ATOM 740 C CA . CYS A 1 99 ? 6.338 1.396 -5.385 1.00 93.56 99 CYS A CA 1
ATOM 741 C C . CYS A 1 99 ? 4.903 1.462 -5.932 1.00 93.56 99 CYS A C 1
ATOM 743 O O . CYS A 1 99 ? 4.724 1.828 -7.087 1.00 93.56 99 CYS A O 1
ATOM 745 N N . LEU A 1 100 ? 3.891 1.190 -5.100 1.00 95.56 100 LEU A N 1
ATOM 746 C CA . LEU A 1 100 ? 2.470 1.297 -5.435 1.00 95.56 100 LEU A CA 1
ATOM 747 C C . LEU A 1 100 ? 1.815 2.562 -4.856 1.00 95.56 100 LEU A C 1
ATOM 749 O O . LEU A 1 100 ? 0.587 2.634 -4.829 1.00 95.56 100 LEU A O 1
ATOM 753 N N . SER A 1 101 ? 2.590 3.547 -4.380 1.00 96.31 101 SER A N 1
ATOM 754 C CA . SER A 1 101 ? 2.083 4.771 -3.730 1.00 96.31 101 SER A CA 1
ATOM 755 C C . SER A 1 101 ? 0.884 4.520 -2.796 1.00 96.31 101 SER A C 1
ATOM 757 O O . SER A 1 101 ? -0.064 5.305 -2.724 1.00 96.31 101 SER A O 1
ATOM 759 N N . LEU A 1 102 ? 0.899 3.371 -2.122 1.00 97.81 102 LEU A N 1
ATOM 760 C CA . LEU A 1 102 ? -0.175 2.897 -1.264 1.00 97.81 102 LEU A CA 1
ATOM 761 C C . LEU A 1 102 ? 0.244 3.172 0.167 1.00 97.81 102 LEU A C 1
ATOM 763 O O . LEU A 1 102 ? 1.341 2.789 0.572 1.00 97.81 102 LEU A O 1
ATOM 767 N N . CYS A 1 103 ? -0.636 3.807 0.927 1.00 97.88 103 CYS A N 1
ATOM 768 C CA . CYS A 1 103 ? -0.438 4.027 2.346 1.00 97.88 103 CYS A CA 1
ATOM 769 C C . CYS A 1 103 ? -1.704 3.648 3.108 1.00 97.88 103 CYS A C 1
ATOM 771 O O . CYS A 1 103 ? -2.805 4.049 2.730 1.00 97.88 103 CYS A O 1
ATOM 773 N N . ILE A 1 104 ? -1.541 2.873 4.170 1.00 98.38 104 ILE A N 1
ATOM 774 C CA . ILE A 1 104 ? -2.605 2.360 5.015 1.00 98.38 104 ILE A CA 1
ATOM 775 C C . ILE A 1 104 ? -2.287 2.743 6.455 1.00 98.38 104 ILE A C 1
ATOM 777 O O . ILE A 1 104 ? -1.188 2.502 6.944 1.00 98.38 104 ILE A O 1
ATOM 781 N N . TYR A 1 105 ? -3.258 3.326 7.140 1.00 98.12 105 TYR A N 1
ATOM 782 C CA . TYR A 1 105 ? -3.150 3.716 8.537 1.00 98.12 105 TYR A CA 1
ATOM 783 C C . TYR A 1 105 ? -4.029 2.809 9.386 1.00 98.12 105 TYR A C 1
ATOM 785 O O . TYR A 1 105 ? -5.232 2.698 9.139 1.00 98.12 105 TYR A O 1
ATOM 793 N N . VAL A 1 106 ? -3.425 2.165 10.384 1.00 97.69 106 VAL A N 1
ATOM 794 C CA . VAL A 1 106 ? -4.105 1.268 11.320 1.00 97.69 106 VAL A CA 1
ATOM 795 C C . VAL A 1 106 ? -4.091 1.890 12.709 1.00 97.69 106 VAL A C 1
ATOM 797 O O . VAL A 1 106 ? -3.032 2.194 13.253 1.00 97.69 106 VAL A O 1
ATOM 800 N N . SER A 1 107 ? -5.266 2.085 13.298 1.00 96.06 107 SER A N 1
ATOM 801 C CA . SER A 1 107 ? -5.417 2.681 14.631 1.00 96.06 107 SER A CA 1
ATOM 802 C C . SER A 1 107 ? -6.411 1.896 15.479 1.00 96.06 107 SER A C 1
ATOM 804 O O . SER A 1 107 ? -7.387 1.353 14.967 1.00 96.06 107 SER A O 1
ATOM 806 N N . GLY A 1 108 ? -6.178 1.831 16.788 1.00 92.06 108 GLY A N 1
ATOM 807 C CA . GLY A 1 108 ? -7.151 1.268 17.722 1.00 92.06 108 GLY A CA 1
ATOM 808 C C . GLY A 1 108 ? -8.307 2.241 17.944 1.00 92.06 108 GLY A C 1
ATOM 809 O O . GLY A 1 108 ? -8.083 3.420 18.214 1.00 92.06 108 GLY A O 1
ATOM 810 N N . VAL A 1 109 ? -9.543 1.757 17.865 1.00 87.31 109 VAL A N 1
ATOM 811 C CA . VAL A 1 109 ? -10.743 2.536 18.187 1.00 87.31 109 VAL A CA 1
ATOM 812 C C . VAL A 1 109 ? -11.604 1.790 19.198 1.00 87.31 109 VAL A C 1
ATOM 814 O O . VAL A 1 109 ? -11.679 0.563 19.192 1.00 87.31 109 VAL A O 1
ATOM 817 N N . ILE A 1 110 ? -12.249 2.539 20.090 1.00 84.38 110 ILE A N 1
ATOM 818 C CA . ILE A 1 110 ? -13.178 1.997 21.083 1.00 84.38 110 ILE A CA 1
ATOM 819 C C . ILE A 1 110 ? -14.560 2.547 20.758 1.00 84.38 110 ILE A C 1
ATOM 821 O O . ILE A 1 110 ? -14.771 3.759 20.796 1.00 84.38 110 ILE A O 1
ATOM 825 N N . GLN A 1 111 ? -15.500 1.662 20.446 1.00 78.56 111 GLN A N 1
ATOM 826 C CA . GLN A 1 111 ? -16.898 2.025 20.290 1.00 78.56 111 GLN A CA 1
ATOM 827 C C . GLN A 1 111 ? -17.597 1.868 21.638 1.00 78.56 111 GLN A C 1
ATOM 829 O O . GLN A 1 111 ? -17.799 0.754 22.115 1.00 78.56 111 GLN A O 1
ATOM 834 N N . LEU A 1 112 ? -17.941 2.990 22.268 1.00 80.50 112 LEU A N 1
ATOM 835 C CA . LEU A 1 112 ? -18.669 3.000 23.535 1.00 80.50 112 LEU A CA 1
ATOM 836 C C . LEU A 1 112 ? -20.125 2.586 23.300 1.00 80.50 112 LEU A C 1
ATOM 838 O O . LEU A 1 112 ? -20.794 3.120 22.414 1.00 80.50 112 LEU A O 1
ATOM 842 N N . SER A 1 113 ? -20.638 1.657 24.107 1.00 77.69 113 SER A N 1
ATOM 843 C CA . SER A 1 113 ? -22.078 1.411 24.168 1.00 77.69 113 SER A CA 1
ATOM 844 C C . SER A 1 113 ? -22.779 2.608 24.823 1.00 77.69 113 SER A C 1
ATOM 846 O O . SER A 1 113 ? -22.190 3.311 25.647 1.00 77.69 113 SER A O 1
ATOM 848 N N . GLY A 1 114 ? -24.054 2.845 24.495 1.00 68.75 114 GLY A N 1
ATOM 849 C CA . GLY A 1 114 ? -24.825 4.016 24.952 1.00 68.75 114 GLY A CA 1
ATOM 850 C C . GLY A 1 114 ? -24.969 4.193 26.476 1.00 68.75 114 GLY A C 1
ATOM 851 O O . GLY A 1 114 ? -25.579 5.162 26.911 1.00 68.75 114 GLY A O 1
ATOM 852 N N . ARG A 1 115 ? -24.418 3.284 27.295 1.00 69.19 115 ARG A N 1
ATOM 853 C CA . ARG A 1 115 ? -24.349 3.384 28.765 1.00 69.19 115 ARG A CA 1
ATOM 854 C C . ARG A 1 115 ? -22.933 3.645 29.310 1.00 69.19 115 ARG A C 1
ATOM 856 O O . ARG A 1 115 ? -22.726 3.536 30.513 1.00 69.19 115 ARG A O 1
ATOM 863 N N . GLY A 1 116 ? -21.960 3.976 28.458 1.00 60.44 116 GLY A N 1
ATOM 864 C CA . GLY A 1 116 ? -20.664 4.559 28.844 1.00 60.44 116 GLY A CA 1
ATOM 865 C C . GLY A 1 116 ? -19.631 3.626 29.495 1.00 60.44 116 GLY A C 1
ATOM 866 O O . GLY A 1 116 ? -18.452 3.958 29.478 1.00 60.44 116 GLY A O 1
ATOM 867 N N . ASN A 1 117 ? -20.028 2.451 30.003 1.00 60.00 117 ASN A N 1
ATOM 868 C CA . ASN A 1 117 ? -19.144 1.58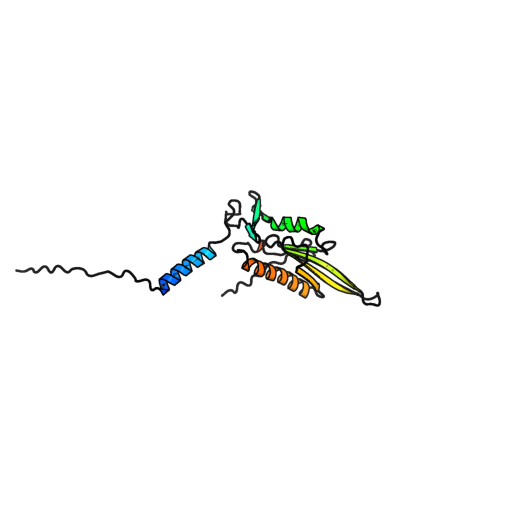4 30.803 1.00 60.00 117 ASN A CA 1
ATOM 869 C C . ASN A 1 117 ? -18.627 0.320 30.091 1.00 60.00 117 ASN A C 1
ATOM 871 O O . ASN A 1 117 ? -17.780 -0.383 30.635 1.00 60.00 117 ASN A O 1
ATOM 875 N N . THR A 1 118 ? -19.100 0.017 28.883 1.00 68.25 118 THR A N 1
ATOM 876 C CA . THR A 1 118 ? -18.613 -1.113 28.073 1.00 68.25 118 THR A CA 1
ATOM 877 C C . THR A 1 118 ? -18.393 -0.649 26.643 1.00 68.25 118 THR A C 1
ATOM 879 O O . THR A 1 118 ? -19.291 -0.061 26.035 1.00 68.25 118 THR A O 1
ATOM 882 N N . GLY A 1 119 ? -17.190 -0.880 26.117 1.00 73.69 119 GLY A N 1
ATOM 883 C CA . GLY A 1 119 ? -16.835 -0.522 24.750 1.00 73.69 119 GLY A CA 1
ATOM 884 C C . GLY A 1 119 ? -16.199 -1.686 24.006 1.00 73.69 119 GLY A C 1
ATOM 885 O O . GLY A 1 119 ? -15.366 -2.400 24.567 1.00 73.69 119 GLY A O 1
ATOM 886 N N . THR A 1 120 ? -16.590 -1.868 22.749 1.00 78.81 120 THR A N 1
ATOM 887 C CA . THR A 1 120 ? -15.977 -2.856 21.857 1.00 78.81 120 THR A CA 1
ATOM 888 C C . THR A 1 120 ? -14.737 -2.235 21.225 1.00 78.81 120 THR A C 1
ATOM 890 O O . THR A 1 120 ? -14.752 -1.073 20.809 1.00 78.81 120 THR A O 1
ATOM 893 N N . ARG A 1 121 ? -13.627 -2.977 21.220 1.00 87.38 121 ARG A N 1
ATOM 894 C CA . ARG A 1 121 ? -12.362 -2.533 20.626 1.00 87.38 121 ARG A CA 1
ATOM 895 C C . ARG A 1 121 ? -12.289 -3.032 19.192 1.00 87.38 121 ARG A C 1
ATOM 897 O O . ARG A 1 121 ? -12.480 -4.219 18.960 1.00 87.38 121 ARG A O 1
ATOM 904 N N . HIS A 1 122 ? -11.954 -2.134 18.279 1.00 92.69 122 HIS A N 1
ATOM 905 C CA . HIS A 1 122 ? -11.786 -2.431 16.864 1.00 92.69 122 HIS A CA 1
ATOM 906 C C . HIS A 1 122 ? -10.456 -1.857 16.370 1.00 92.69 122 HIS A C 1
ATOM 908 O O . HIS A 1 122 ? -9.928 -0.896 16.936 1.00 92.69 122 HIS A O 1
ATOM 914 N N . ALA A 1 123 ? -9.931 -2.416 15.288 1.00 94.50 123 ALA A N 1
ATOM 915 C CA . ALA A 1 123 ? -8.873 -1.804 14.501 1.00 94.50 123 ALA A CA 1
ATOM 916 C C . ALA A 1 123 ? -9.514 -1.024 13.351 1.00 94.50 123 ALA A C 1
ATOM 918 O O . ALA A 1 123 ? -10.164 -1.605 12.487 1.00 94.50 123 ALA A O 1
ATOM 919 N N . ARG A 1 124 ? -9.341 0.296 13.322 1.00 96.38 124 ARG A N 1
ATOM 920 C CA . ARG A 1 124 ? -9.690 1.102 12.155 1.00 96.38 124 ARG A CA 1
ATOM 921 C C . ARG A 1 124 ? -8.552 1.043 11.146 1.00 96.38 124 ARG A C 1
ATOM 923 O O . ARG A 1 124 ? -7.424 1.390 11.488 1.00 96.38 124 ARG A O 1
ATOM 930 N N . VAL A 1 125 ? -8.881 0.686 9.913 1.00 98.00 125 VAL A N 1
ATOM 931 C CA . VAL A 1 125 ? -7.993 0.695 8.752 1.00 98.00 125 VAL A CA 1
ATOM 932 C C . VAL A 1 125 ? -8.452 1.787 7.799 1.00 98.00 125 VAL A C 1
ATOM 934 O O . VAL A 1 125 ? -9.624 1.829 7.435 1.00 98.00 125 VAL A O 1
ATOM 937 N N . VAL A 1 126 ? -7.541 2.671 7.397 1.00 98.12 126 VAL A N 1
ATOM 938 C CA . VAL A 1 126 ? -7.816 3.736 6.425 1.00 98.12 126 VAL A CA 1
ATOM 939 C C . VAL A 1 126 ? -6.753 3.720 5.338 1.00 98.12 126 VAL A C 1
ATOM 941 O O . VAL A 1 126 ? -5.573 3.889 5.639 1.00 98.12 126 VAL A O 1
ATOM 944 N N . ALA A 1 127 ? -7.156 3.545 4.081 1.00 98.31 127 ALA A N 1
ATOM 945 C CA . ALA A 1 127 ? -6.237 3.424 2.954 1.00 98.31 127 ALA A CA 1
ATOM 946 C C . ALA A 1 127 ? -6.321 4.612 1.988 1.00 98.31 127 ALA A C 1
ATOM 948 O O . ALA A 1 127 ? -7.398 5.092 1.617 1.00 98.31 127 ALA A O 1
ATOM 949 N N . TYR A 1 128 ? -5.149 5.042 1.532 1.00 98.12 128 TYR A N 1
ATOM 950 C CA . TYR A 1 128 ? -4.948 6.115 0.572 1.00 98.12 128 TYR A CA 1
ATOM 951 C C . TYR A 1 128 ? -4.076 5.636 -0.578 1.00 98.12 128 TYR A C 1
ATOM 953 O O . TYR A 1 128 ? -3.138 4.862 -0.390 1.00 98.12 128 TYR A O 1
ATOM 961 N N . LEU A 1 129 ? -4.368 6.149 -1.768 1.00 96.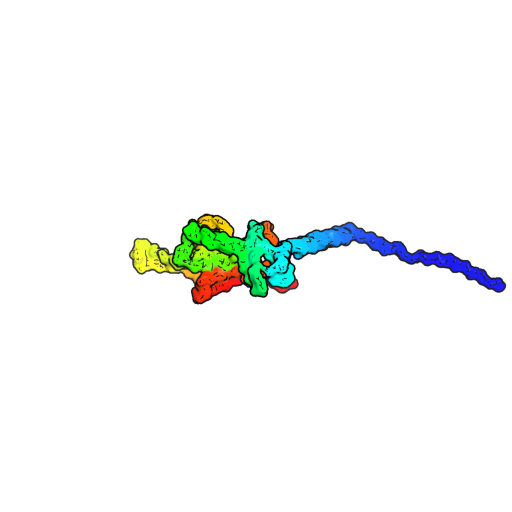12 129 LEU A N 1
ATOM 962 C CA . LEU A 1 129 ? -3.606 5.868 -2.974 1.00 96.12 129 LEU A CA 1
ATOM 963 C C . LEU A 1 129 ? -3.085 7.179 -3.562 1.00 96.12 129 LEU A C 1
ATOM 965 O O . LEU A 1 129 ? -3.840 8.150 -3.676 1.00 96.12 129 LEU A O 1
ATOM 969 N N . LYS A 1 130 ? -1.813 7.182 -3.966 1.00 92.12 130 LYS A N 1
ATOM 970 C CA . LYS A 1 130 ? -1.157 8.286 -4.671 1.00 92.12 130 LYS A CA 1
ATOM 971 C C . LYS A 1 130 ? -1.181 9.594 -3.866 1.00 92.12 130 LYS A C 1
ATOM 973 O O . LYS A 1 130 ? -0.718 9.625 -2.729 1.00 92.12 130 LYS A O 1
ATOM 978 N N . ASP A 1 131 ? -1.729 10.659 -4.442 1.00 89.44 131 ASP A N 1
ATOM 979 C CA . ASP A 1 131 ? -1.862 12.017 -3.908 1.00 89.44 131 ASP A CA 1
ATOM 980 C C . ASP A 1 131 ? -3.260 12.282 -3.325 1.00 89.44 131 ASP A C 1
ATOM 982 O O . ASP A 1 131 ? -3.554 13.388 -2.877 1.00 89.44 131 ASP A O 1
ATOM 986 N N . SER A 1 132 ? -4.133 11.266 -3.271 1.00 92.56 132 SER A N 1
ATOM 987 C CA . SER A 1 132 ? -5.492 11.443 -2.759 1.00 92.56 132 SER A CA 1
ATOM 988 C C . SER A 1 132 ? -5.495 11.808 -1.272 1.00 92.56 132 SER A C 1
ATOM 990 O O . SER A 1 132 ? -4.839 11.156 -0.449 1.00 92.56 132 SER A O 1
ATOM 992 N N . HIS A 1 133 ? -6.291 12.822 -0.922 1.00 93.38 133 HIS A N 1
ATOM 993 C CA . HIS A 1 133 ? -6.638 13.169 0.466 1.00 93.38 133 HIS A CA 1
ATOM 994 C C . HIS A 1 133 ? -7.913 12.468 0.933 1.00 93.38 133 HIS A C 1
ATOM 996 O O . HIS A 1 133 ? -8.193 12.412 2.127 1.00 93.38 133 HIS A O 1
ATOM 1002 N N . LYS A 1 134 ? -8.685 11.912 -0.006 1.00 95.31 134 LYS A N 1
ATOM 1003 C CA . LYS A 1 134 ? -9.861 11.100 0.288 1.00 95.31 134 LYS A CA 1
ATOM 1004 C C . LYS A 1 134 ? -9.438 9.640 0.401 1.00 95.31 134 LYS A C 1
ATOM 1006 O O . LYS A 1 134 ? -8.858 9.091 -0.541 1.00 95.31 134 LYS A O 1
ATOM 1011 N N . ALA A 1 135 ? -9.743 9.026 1.539 1.00 96.88 135 ALA A N 1
ATOM 1012 C CA . ALA A 1 135 ? -9.543 7.597 1.730 1.00 96.88 135 ALA A CA 1
ATOM 1013 C C . 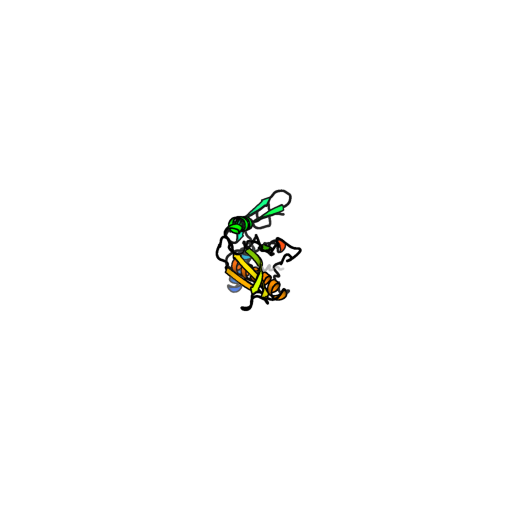ALA A 1 135 ? -10.409 6.821 0.729 1.00 96.88 135 ALA A C 1
ATOM 1015 O O . ALA A 1 135 ? -11.586 7.149 0.548 1.00 96.88 135 ALA A O 1
ATOM 1016 N N . PHE A 1 136 ? -9.826 5.823 0.068 1.00 97.31 136 PHE A N 1
ATOM 1017 C CA . PHE A 1 136 ? -10.585 4.933 -0.815 1.00 97.31 136 PHE A CA 1
ATOM 1018 C C . PHE A 1 136 ? -11.144 3.721 -0.062 1.00 97.31 136 PHE A C 1
ATOM 1020 O O . PHE A 1 136 ? -12.087 3.100 -0.540 1.00 97.31 136 PHE A O 1
ATOM 1027 N N . ASP A 1 137 ? -10.591 3.427 1.116 1.00 97.94 137 ASP A N 1
ATOM 1028 C CA . ASP A 1 137 ? -11.097 2.436 2.058 1.00 97.94 137 ASP A CA 1
ATOM 1029 C C . ASP A 1 137 ? -10.992 2.988 3.489 1.00 97.94 137 ASP A C 1
ATOM 1031 O O . ASP A 1 137 ? -10.018 3.663 3.833 1.00 97.94 137 ASP A O 1
ATOM 1035 N N . ASN A 1 138 ? -12.028 2.761 4.297 1.00 97.19 138 ASN A N 1
ATOM 1036 C CA . ASN A 1 138 ? -12.093 3.150 5.704 1.00 97.19 138 ASN A CA 1
ATOM 1037 C C . ASN A 1 138 ? -13.029 2.185 6.438 1.00 97.19 138 ASN A C 1
ATOM 1039 O O . ASN A 1 138 ? -14.250 2.297 6.311 1.00 97.19 138 ASN A O 1
ATOM 1043 N N . GLN A 1 139 ? -12.460 1.235 7.174 1.00 96.44 139 GLN A N 1
ATOM 1044 C CA . GLN A 1 139 ? -13.203 0.155 7.820 1.00 96.44 139 GLN A CA 1
ATOM 1045 C C . GLN A 1 139 ? -12.771 -0.035 9.270 1.00 96.44 139 GLN A C 1
ATOM 1047 O O . GLN A 1 139 ? -11.632 0.247 9.635 1.00 96.44 139 GLN A O 1
ATOM 1052 N N . ALA A 1 140 ? -13.689 -0.523 10.102 1.00 95.50 140 ALA A N 1
ATOM 1053 C CA . ALA A 1 140 ? -13.390 -1.015 11.441 1.00 95.50 140 ALA A CA 1
ATOM 1054 C C . ALA A 1 140 ? -13.443 -2.545 11.419 1.00 95.50 140 ALA A C 1
ATOM 1056 O O . ALA A 1 140 ? -14.387 -3.117 10.883 1.00 95.50 140 ALA A O 1
ATOM 1057 N N . LEU A 1 141 ? -12.414 -3.180 11.971 1.00 95.19 141 LEU A N 1
ATOM 1058 C CA . LEU A 1 141 ? -12.223 -4.624 11.966 1.00 95.19 141 LEU A CA 1
ATOM 1059 C C . LEU A 1 141 ? -12.126 -5.143 13.396 1.00 95.19 141 LEU A C 1
ATOM 1061 O O . LEU A 1 141 ? -11.481 -4.534 14.254 1.00 95.19 141 LEU A O 1
ATOM 1065 N N . ASP A 1 142 ? -12.740 -6.295 13.630 1.00 93.50 142 ASP A N 1
ATOM 1066 C CA . ASP A 1 142 ? -13.004 -6.787 14.986 1.00 93.50 142 ASP A CA 1
ATOM 1067 C C . ASP A 1 142 ? -11.982 -7.836 15.428 1.00 93.50 142 ASP A C 1
ATOM 1069 O O . ASP A 1 142 ? -11.871 -8.144 16.614 1.00 93.50 142 ASP A O 1
ATOM 1073 N N . THR A 1 143 ? -11.225 -8.402 14.480 1.00 92.44 143 THR A N 1
ATOM 1074 C CA . THR A 1 143 ? -10.285 -9.494 14.750 1.00 92.44 143 THR A CA 1
ATOM 1075 C C . THR A 1 143 ? -8.924 -9.276 14.079 1.00 92.44 143 THR A C 1
ATOM 1077 O O . THR A 1 143 ? -8.853 -8.689 12.992 1.00 92.44 143 THR A O 1
ATOM 1080 N N . PRO A 1 144 ? -7.828 -9.797 14.664 1.00 91.44 144 PRO A N 1
ATOM 1081 C CA . PRO A 1 144 ? -6.512 -9.772 14.025 1.00 91.44 144 PRO A CA 1
ATOM 1082 C C . PRO A 1 144 ? -6.475 -10.488 12.669 1.00 91.44 144 PRO A C 1
ATOM 1084 O O . PRO A 1 144 ? -5.832 -10.000 11.746 1.00 91.44 144 PRO A O 1
ATOM 1087 N N . ALA A 1 145 ? -7.197 -11.605 12.522 1.00 92.06 145 ALA A N 1
ATOM 1088 C CA . ALA A 1 145 ? -7.283 -12.332 11.255 1.00 92.06 145 ALA A CA 1
ATOM 1089 C C . ALA A 1 145 ? -7.915 -11.459 10.161 1.00 92.06 145 ALA A C 1
ATOM 1091 O O . ALA A 1 145 ? -7.306 -11.251 9.117 1.00 92.06 145 ALA A O 1
ATOM 1092 N N . SER A 1 146 ? -9.063 -10.831 10.457 1.00 94.25 146 SER A N 1
ATOM 1093 C CA . SER A 1 146 ? -9.698 -9.895 9.520 1.00 94.25 146 SER A CA 1
ATOM 1094 C C . SER A 1 146 ? -8.802 -8.708 9.169 1.00 94.25 146 SER A C 1
ATOM 1096 O O . SER A 1 146 ? -8.841 -8.240 8.039 1.00 94.25 146 SER A O 1
ATOM 1098 N N . LEU A 1 147 ? -7.971 -8.235 10.108 1.00 94.56 147 LEU A N 1
ATOM 1099 C CA . LEU A 1 147 ? -7.004 -7.172 9.837 1.00 94.56 147 LEU A CA 1
ATOM 1100 C C . LEU A 1 147 ? -5.952 -7.616 8.818 1.00 94.56 147 LEU A C 1
ATOM 1102 O O . LEU A 1 147 ? -5.714 -6.898 7.852 1.00 94.56 147 LEU A O 1
ATOM 1106 N N . ILE A 1 148 ? -5.345 -8.787 9.008 1.00 93.62 148 ILE A N 1
ATOM 1107 C CA . ILE A 1 148 ? -4.324 -9.313 8.093 1.00 93.62 148 ILE A CA 1
ATOM 1108 C C . ILE A 1 148 ? -4.918 -9.541 6.699 1.00 93.62 148 ILE A C 1
ATOM 1110 O O . ILE A 1 148 ? -4.356 -9.057 5.713 1.00 93.62 148 ILE A O 1
ATOM 1114 N N . ASP A 1 149 ? -6.072 -10.205 6.626 1.00 94.12 149 ASP A N 1
ATOM 1115 C CA . ASP A 1 149 ? -6.755 -10.494 5.362 1.00 94.12 149 ASP A CA 1
ATOM 1116 C C . ASP A 1 149 ? -7.123 -9.204 4.621 1.00 94.12 149 ASP A C 1
ATOM 1118 O O . ASP A 1 149 ? -6.910 -9.092 3.412 1.00 94.12 149 ASP A O 1
ATOM 1122 N N . HIS A 1 150 ? -7.614 -8.194 5.348 1.00 96.88 150 HIS A N 1
ATOM 1123 C CA . HIS A 1 150 ? -7.971 -6.900 4.770 1.00 96.88 150 HIS A CA 1
ATOM 1124 C C . HIS A 1 150 ? -6.747 -6.129 4.271 1.00 96.88 150 HIS A C 1
ATOM 1126 O O . HIS A 1 150 ? -6.761 -5.607 3.158 1.00 96.88 150 HIS A O 1
ATOM 1132 N N . LEU A 1 151 ? -5.654 -6.091 5.041 1.00 96.94 151 LEU A N 1
ATOM 1133 C CA . LEU A 1 151 ? -4.409 -5.432 4.629 1.00 96.94 151 LEU A CA 1
ATOM 1134 C C . LEU A 1 151 ? -3.804 -6.090 3.379 1.00 96.94 151 LEU A C 1
ATOM 1136 O O . LEU A 1 151 ? -3.440 -5.391 2.429 1.00 96.94 151 LEU A O 1
ATOM 1140 N N . HIS A 1 152 ? -3.741 -7.423 3.347 1.00 95.88 152 HIS A N 1
ATOM 1141 C CA . HIS A 1 152 ? -3.291 -8.158 2.165 1.00 95.88 152 HIS A CA 1
ATOM 1142 C C . HIS A 1 152 ? -4.238 -7.934 0.974 1.00 95.88 152 HIS A C 1
ATOM 1144 O O . HIS A 1 152 ? -3.785 -7.679 -0.142 1.00 95.88 152 HIS A O 1
ATOM 1150 N N . GLY A 1 153 ? -5.554 -7.937 1.207 1.00 95.88 153 GLY A N 1
ATOM 1151 C CA . GLY A 1 153 ? -6.569 -7.635 0.197 1.00 95.88 153 GLY A CA 1
ATOM 1152 C C . GLY A 1 153 ? -6.429 -6.231 -0.403 1.00 95.88 153 GLY A C 1
ATOM 1153 O O . GLY A 1 153 ? -6.528 -6.067 -1.622 1.00 95.88 153 GLY A O 1
ATOM 1154 N N . LEU A 1 154 ? -6.129 -5.214 0.411 1.00 97.81 154 LEU A N 1
ATOM 1155 C CA . LEU A 1 154 ? -5.847 -3.849 -0.051 1.00 97.81 154 LEU A CA 1
ATOM 1156 C C . LEU A 1 154 ? -4.578 -3.784 -0.912 1.00 97.81 154 LEU A C 1
ATOM 1158 O O . LEU A 1 154 ? -4.586 -3.135 -1.961 1.00 97.81 154 LEU A O 1
ATOM 1162 N N . LEU A 1 155 ? -3.510 -4.485 -0.520 1.00 96.94 155 LEU A N 1
ATOM 1163 C CA . LEU A 1 155 ? -2.287 -4.585 -1.320 1.00 96.94 155 LEU A CA 1
ATOM 1164 C C . LEU A 1 155 ? -2.554 -5.263 -2.673 1.00 96.94 155 LEU A C 1
ATOM 1166 O O . LEU A 1 155 ? -2.236 -4.695 -3.718 1.00 96.94 155 LEU A O 1
ATOM 1170 N N . MET A 1 156 ? -3.190 -6.438 -2.660 1.00 95.44 156 MET A N 1
ATOM 1171 C CA . MET A 1 156 ? -3.506 -7.218 -3.862 1.00 95.44 156 MET A CA 1
ATOM 1172 C C . MET A 1 156 ? -4.446 -6.474 -4.810 1.00 95.44 156 MET A C 1
ATOM 1174 O O . MET A 1 156 ? -4.201 -6.411 -6.014 1.00 95.44 156 MET A O 1
ATOM 1178 N N . SER A 1 157 ? -5.519 -5.880 -4.286 1.00 95.75 157 SER A N 1
ATOM 1179 C CA . SER A 1 157 ? -6.469 -5.109 -5.096 1.00 95.75 157 SER A CA 1
ATOM 1180 C C . SER A 1 157 ? -5.817 -3.874 -5.718 1.00 95.75 157 SER A C 1
ATOM 1182 O O . SER A 1 157 ? -6.058 -3.587 -6.893 1.00 95.75 157 SER A O 1
ATOM 1184 N N . THR A 1 158 ? -4.939 -3.186 -4.981 1.00 96.62 158 THR A N 1
ATOM 1185 C CA . THR A 1 158 ? -4.170 -2.049 -5.500 1.00 96.62 158 THR A CA 1
ATOM 1186 C C . THR A 1 158 ? -3.197 -2.487 -6.587 1.00 96.62 158 THR A C 1
ATOM 1188 O O . THR A 1 158 ? -3.183 -1.884 -7.660 1.00 96.62 158 THR A O 1
ATOM 1191 N N . TYR A 1 159 ? -2.436 -3.560 -6.357 1.00 95.12 159 TYR A N 1
ATOM 1192 C CA . TYR A 1 159 ? -1.546 -4.137 -7.363 1.00 95.12 159 TYR A CA 1
ATOM 1193 C C . TYR A 1 159 ? -2.313 -4.499 -8.638 1.00 95.12 159 TYR A C 1
ATOM 1195 O O . TYR A 1 159 ? -1.975 -4.013 -9.711 1.00 95.12 159 TYR A O 1
ATOM 1203 N N . ASN A 1 160 ? -3.401 -5.265 -8.522 1.00 93.00 160 ASN A N 1
ATOM 1204 C CA . ASN A 1 160 ? -4.220 -5.687 -9.660 1.00 93.00 160 ASN A CA 1
ATOM 1205 C C . ASN A 1 160 ? -4.846 -4.502 -10.401 1.00 93.00 160 ASN A C 1
ATOM 1207 O O . ASN A 1 160 ? -4.977 -4.520 -11.624 1.00 93.00 160 ASN A O 1
ATOM 1211 N N . LYS A 1 161 ? -5.252 -3.450 -9.679 1.00 94.12 161 LYS A N 1
ATOM 1212 C CA . LYS A 1 161 ? -5.729 -2.216 -10.304 1.00 94.12 161 LYS A CA 1
ATOM 1213 C C . LYS A 1 161 ? -4.626 -1.573 -11.138 1.00 94.12 161 LYS A C 1
ATOM 1215 O O . LYS A 1 161 ? -4.852 -1.311 -12.313 1.00 94.12 161 LYS A O 1
ATOM 1220 N N . LEU A 1 162 ? -3.448 -1.373 -10.557 1.00 93.19 162 LEU A N 1
ATOM 1221 C CA . LEU A 1 162 ? -2.345 -0.693 -11.229 1.00 93.19 162 LEU A CA 1
ATOM 1222 C C . LEU A 1 162 ? -1.738 -1.527 -12.354 1.00 93.19 162 LEU A C 1
ATOM 1224 O O . LEU A 1 162 ? -1.393 -0.958 -13.377 1.00 93.19 162 LEU A O 1
ATOM 1228 N N . ALA A 1 163 ? -1.685 -2.851 -12.227 1.00 90.38 163 ALA A N 1
ATOM 1229 C CA . ALA A 1 163 ? -1.197 -3.754 -13.268 1.00 90.38 163 ALA A CA 1
ATOM 1230 C C . ALA A 1 163 ? -2.046 -3.716 -14.552 1.00 90.38 163 ALA A C 1
ATOM 1232 O O . ALA A 1 163 ? -1.559 -4.070 -15.622 1.00 90.38 163 ALA A O 1
ATOM 1233 N N . ARG A 1 164 ? -3.314 -3.285 -14.466 1.00 87.81 164 ARG A N 1
ATOM 1234 C CA . ARG A 1 164 ? -4.178 -3.079 -15.643 1.00 87.81 164 ARG A CA 1
ATOM 1235 C C . ARG A 1 164 ? -3.881 -1.775 -16.381 1.00 87.81 164 ARG A C 1
ATOM 1237 O O . ARG A 1 164 ? -4.158 -1.679 -17.570 1.00 87.81 164 ARG A O 1
ATOM 1244 N N . GLU A 1 165 ? -3.362 -0.776 -15.673 1.00 88.56 165 GLU A N 1
ATOM 1245 C CA . GLU A 1 165 ? -3.168 0.592 -16.175 1.00 88.56 165 GLU A CA 1
ATOM 1246 C C . GLU A 1 165 ? -1.685 0.915 -16.435 1.00 88.56 165 GLU A C 1
ATOM 1248 O O . GLU A 1 165 ? -1.354 1.840 -17.179 1.00 88.56 165 GLU A O 1
ATOM 1253 N N . HIS A 1 166 ? -0.778 0.156 -15.824 1.00 88.81 166 HIS A N 1
ATOM 1254 C CA . HIS A 1 166 ? 0.656 0.393 -15.806 1.00 88.81 166 HIS A CA 1
ATOM 1255 C C . HIS A 1 166 ? 1.420 -0.924 -15.933 1.00 88.81 166 HIS A C 1
ATOM 1257 O O . HIS A 1 166 ? 1.009 -1.955 -15.401 1.00 88.81 166 HIS A O 1
ATOM 1263 N N . ASN A 1 167 ? 2.582 -0.878 -16.588 1.00 83.25 167 ASN A N 1
ATOM 1264 C CA . ASN A 1 167 ? 3.464 -2.032 -16.629 1.00 83.25 167 ASN A CA 1
ATOM 1265 C C . ASN A 1 167 ? 4.204 -2.190 -15.292 1.00 83.25 167 ASN A C 1
ATOM 1267 O O . ASN A 1 167 ? 5.085 -1.393 -14.978 1.00 83.25 167 ASN A O 1
ATOM 1271 N N . LEU A 1 168 ? 3.851 -3.226 -14.528 1.00 85.94 168 LEU A N 1
ATOM 1272 C CA . LEU A 1 168 ? 4.526 -3.603 -13.280 1.00 85.94 168 LEU A CA 1
ATOM 1273 C C . LEU A 1 168 ? 5.482 -4.796 -13.457 1.00 85.94 168 LEU A C 1
ATOM 1275 O O . LEU A 1 168 ? 5.966 -5.359 -12.472 1.00 85.94 168 LEU A O 1
ATOM 1279 N N . ALA A 1 169 ? 5.748 -5.219 -14.696 1.00 81.38 169 ALA A N 1
ATOM 1280 C CA . ALA A 1 169 ? 6.703 -6.282 -14.977 1.00 81.38 169 ALA A CA 1
ATOM 1281 C C . ALA A 1 169 ? 8.118 -5.864 -14.553 1.00 81.38 169 ALA A C 1
ATOM 1283 O O . ALA A 1 169 ? 8.545 -4.732 -14.775 1.00 81.38 169 ALA A O 1
ATOM 1284 N N . GLY A 1 170 ? 8.854 -6.795 -13.944 1.00 78.75 170 GLY A N 1
ATOM 1285 C CA . GLY A 1 170 ? 10.224 -6.558 -13.479 1.00 78.75 170 GLY A CA 1
ATOM 1286 C C . GLY A 1 170 ? 10.338 -5.914 -12.093 1.00 78.75 170 GLY A C 1
ATOM 1287 O O . GLY A 1 170 ? 11.456 -5.720 -11.621 1.00 78.75 170 GLY A O 1
ATOM 1288 N N . PHE A 1 171 ? 9.224 -5.626 -11.410 1.00 86.88 171 PHE A N 1
ATOM 1289 C CA . PHE A 1 171 ? 9.250 -5.147 -10.026 1.00 86.88 171 PHE A CA 1
ATOM 1290 C C . PHE A 1 171 ? 9.619 -6.307 -9.088 1.00 86.88 171 PHE A C 1
ATOM 1292 O O . PHE A 1 171 ? 8.912 -7.317 -9.061 1.00 86.88 171 PHE A O 1
ATOM 1299 N N . PRO A 1 172 ? 10.698 -6.193 -8.293 1.00 86.50 172 PRO A N 1
ATOM 1300 C CA . PRO A 1 172 ? 11.052 -7.202 -7.303 1.00 86.50 172 PRO A CA 1
ATOM 1301 C C . PRO A 1 172 ? 9.952 -7.381 -6.250 1.00 86.50 172 PRO A C 1
ATOM 1303 O O . PRO A 1 172 ? 9.398 -6.402 -5.748 1.00 86.50 172 PRO A O 1
ATOM 1306 N N . GLY A 1 173 ? 9.713 -8.623 -5.815 1.00 85.56 173 GLY A N 1
ATOM 1307 C CA . GLY A 1 173 ? 8.757 -8.914 -4.735 1.00 85.56 173 GLY A CA 1
ATOM 1308 C C . GLY A 1 173 ? 9.062 -8.159 -3.433 1.00 85.56 173 GLY A C 1
ATOM 1309 O O . GLY A 1 173 ? 8.151 -7.759 -2.718 1.00 85.56 173 GLY A O 1
ATOM 1310 N N . GLY A 1 174 ? 10.339 -7.855 -3.168 1.00 87.50 174 GLY A N 1
ATOM 1311 C CA . GLY A 1 174 ? 10.752 -7.037 -2.023 1.00 87.50 174 GLY A CA 1
ATOM 1312 C C . GLY A 1 174 ? 10.254 -5.584 -2.055 1.00 87.50 174 GLY A C 1
ATOM 1313 O O . GLY A 1 174 ? 10.234 -4.941 -1.007 1.00 87.50 174 GLY A O 1
ATOM 1314 N N . TRP A 1 175 ? 9.850 -5.065 -3.220 1.00 90.88 175 TRP A N 1
ATOM 1315 C CA . TRP A 1 175 ? 9.203 -3.753 -3.348 1.00 90.88 175 TRP A CA 1
ATOM 1316 C C . TRP A 1 175 ? 7.686 -3.846 -3.198 1.00 90.88 175 TRP A C 1
ATOM 1318 O O . TRP A 1 175 ? 7.057 -2.921 -2.684 1.00 90.88 175 TRP A O 1
ATOM 1328 N N . LEU A 1 176 ? 7.106 -4.966 -3.631 1.00 93.19 176 LEU A N 1
ATOM 1329 C CA . LEU A 1 176 ? 5.674 -5.249 -3.600 1.00 93.19 176 LEU A CA 1
ATOM 1330 C C . LEU A 1 176 ? 5.264 -5.796 -2.227 1.00 93.19 176 LEU A C 1
ATOM 1332 O O . LEU A 1 176 ? 4.775 -6.912 -2.091 1.00 93.19 176 LEU A O 1
ATOM 1336 N N . LYS A 1 177 ? 5.494 -5.003 -1.185 1.00 95.69 177 LYS A N 1
ATOM 1337 C CA . LYS A 1 177 ? 5.071 -5.311 0.180 1.00 95.69 177 LYS A CA 1
ATOM 1338 C C . LYS A 1 177 ? 4.598 -4.058 0.897 1.00 95.69 177 LYS A C 1
ATOM 1340 O O . LYS A 1 177 ? 5.071 -2.957 0.610 1.00 95.69 177 LYS A O 1
ATOM 1345 N N . LEU A 1 178 ? 3.695 -4.237 1.849 1.00 97.50 178 LEU A N 1
ATOM 1346 C CA . LEU A 1 178 ? 3.395 -3.232 2.854 1.00 97.50 178 LEU A CA 1
ATOM 1347 C C . LEU A 1 178 ? 4.501 -3.268 3.906 1.00 97.50 178 LEU A C 1
ATOM 1349 O O . LEU A 1 178 ? 4.661 -4.269 4.599 1.00 97.50 178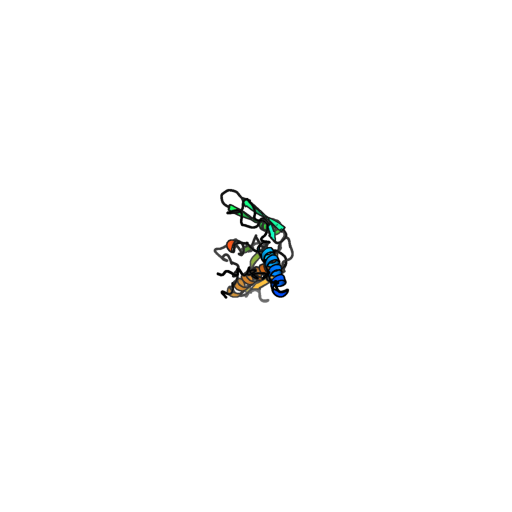 LEU A O 1
ATOM 1353 N N . ARG A 1 179 ? 5.261 -2.180 4.007 1.00 97.19 179 ARG A N 1
ATOM 1354 C CA . ARG A 1 179 ? 6.249 -1.968 5.062 1.00 97.19 179 ARG A CA 1
ATOM 1355 C C . ARG A 1 179 ? 5.605 -1.256 6.230 1.00 97.19 179 ARG A C 1
ATOM 1357 O O . ARG A 1 179 ? 5.027 -0.187 6.030 1.00 97.19 179 ARG A O 1
ATOM 1364 N N . SER A 1 180 ? 5.715 -1.839 7.413 1.00 97.50 180 SER A N 1
ATOM 1365 C CA . SER A 1 180 ? 5.172 -1.257 8.638 1.00 97.50 180 SER A CA 1
ATOM 1366 C C . SER A 1 180 ? 6.162 -0.284 9.269 1.00 97.50 180 SER A C 1
ATOM 1368 O O . SER A 1 180 ? 7.364 -0.542 9.305 1.00 97.50 180 SER A O 1
ATOM 1370 N N . SER A 1 181 ? 5.665 0.828 9.811 1.00 97.06 181 SER A N 1
ATOM 1371 C CA . SER A 1 181 ? 6.462 1.718 10.661 1.00 97.06 181 SER A CA 1
ATOM 1372 C C . SER A 1 181 ? 6.721 1.145 12.058 1.00 97.06 181 SER A C 1
ATOM 1374 O O . SER A 1 181 ? 7.599 1.648 12.750 1.00 97.06 181 SER A O 1
ATOM 1376 N N . HIS A 1 182 ? 5.965 0.115 12.453 1.00 96.00 182 HIS A N 1
ATOM 1377 C CA . HIS A 1 182 ? 6.060 -0.588 13.736 1.00 96.00 182 HIS A CA 1
ATOM 1378 C C . HIS A 1 182 ? 6.020 -2.108 13.481 1.00 96.00 182 HIS A C 1
ATOM 1380 O O . HIS A 1 182 ? 4.992 -2.754 13.734 1.00 96.00 182 HIS A O 1
ATOM 1386 N N . PRO A 1 183 ? 7.085 -2.686 12.885 1.00 94.00 183 PRO A N 1
ATOM 1387 C CA . PRO A 1 183 ? 7.132 -4.097 12.488 1.00 94.00 183 PRO A CA 1
ATOM 1388 C C . PRO A 1 183 ? 6.975 -5.078 13.661 1.00 94.00 183 PRO A C 1
ATOM 1390 O O . PRO A 1 183 ? 6.565 -6.218 13.460 1.00 94.00 183 PRO A O 1
ATOM 1393 N N . GLU A 1 184 ? 7.268 -4.639 14.884 1.00 93.19 184 GLU A N 1
ATOM 1394 C CA . GLU A 1 184 ? 7.062 -5.383 16.126 1.00 93.19 184 GLU A CA 1
ATOM 1395 C C . GLU A 1 184 ? 5.584 -5.536 16.521 1.00 93.19 184 GLU A C 1
ATOM 1397 O O . GLU A 1 184 ? 5.251 -6.438 17.288 1.00 93.19 184 GLU A O 1
ATOM 1402 N N . VAL A 1 185 ? 4.698 -4.678 15.997 1.00 90.88 185 VAL A N 1
ATOM 1403 C CA . VAL A 1 185 ? 3.247 -4.729 16.248 1.00 90.88 185 VAL A CA 1
ATOM 1404 C C . VAL A 1 185 ? 2.500 -5.310 15.051 1.00 90.88 185 VAL A C 1
ATOM 1406 O O . VAL A 1 185 ? 1.665 -6.199 15.212 1.00 90.88 185 VAL A O 1
ATOM 1409 N N . ILE A 1 186 ? 2.787 -4.804 13.849 1.00 93.69 186 ILE A N 1
ATOM 1410 C CA . ILE A 1 186 ? 2.235 -5.313 12.590 1.00 93.69 186 ILE A CA 1
ATOM 1411 C C . ILE A 1 186 ? 3.423 -5.580 11.666 1.00 93.69 186 ILE A C 1
ATOM 1413 O O . ILE A 1 186 ? 4.082 -4.612 11.290 1.00 93.69 186 ILE A O 1
ATOM 1417 N N . PRO A 1 187 ? 3.722 -6.839 11.301 1.00 93.94 187 PRO A N 1
ATOM 1418 C CA . PRO A 1 187 ? 4.868 -7.154 10.457 1.00 93.94 187 PRO A CA 1
ATOM 1419 C C . PRO A 1 187 ? 4.670 -6.650 9.023 1.00 93.94 187 PRO A C 1
ATOM 1421 O O . PRO A 1 187 ? 3.559 -6.324 8.602 1.00 93.94 187 PRO A O 1
ATOM 1424 N N . ASP A 1 188 ? 5.756 -6.632 8.250 1.00 95.25 188 ASP A N 1
ATOM 1425 C CA . ASP A 1 188 ? 5.682 -6.396 6.810 1.00 95.25 188 ASP A CA 1
ATOM 1426 C C . ASP A 1 188 ? 4.802 -7.460 6.131 1.00 95.25 188 ASP A C 1
ATOM 1428 O O . ASP A 1 188 ? 4.966 -8.658 6.369 1.00 95.25 188 ASP A O 1
ATOM 1432 N N . ILE A 1 189 ? 3.908 -7.028 5.240 1.00 93.56 189 ILE A N 1
ATOM 1433 C CA . ILE A 1 189 ? 2.986 -7.916 4.519 1.00 93.56 189 ILE A CA 1
ATOM 1434 C C . ILE A 1 189 ? 3.409 -7.958 3.048 1.00 93.56 189 ILE A C 1
ATOM 1436 O O . ILE A 1 189 ? 3.217 -6.965 2.338 1.00 93.56 189 ILE A O 1
ATOM 1440 N N . PRO A 1 190 ? 4.017 -9.057 2.568 1.00 93.69 190 PRO A N 1
ATOM 1441 C CA . PRO A 1 190 ? 4.380 -9.192 1.166 1.00 93.69 190 PRO A CA 1
ATOM 1442 C C . PRO A 1 190 ? 3.149 -9.412 0.292 1.00 93.69 190 PRO A C 1
ATOM 1444 O O . PRO A 1 190 ? 2.131 -9.934 0.746 1.00 93.69 190 PRO A O 1
ATOM 1447 N N . ILE A 1 191 ? 3.264 -9.061 -0.987 1.00 88.12 191 ILE A N 1
ATOM 1448 C CA . ILE A 1 191 ? 2.341 -9.567 -1.992 1.00 88.12 191 ILE A CA 1
ATOM 1449 C C . ILE A 1 191 ? 2.566 -11.075 -2.128 1.00 88.12 191 ILE A C 1
ATOM 1451 O O . ILE A 1 191 ? 3.689 -11.528 -2.368 1.00 88.12 191 ILE A O 1
ATOM 1455 N N . ILE A 1 192 ? 1.509 -11.863 -1.970 1.00 84.00 192 ILE A N 1
ATOM 1456 C CA . ILE A 1 192 ? 1.544 -13.285 -2.299 1.00 84.00 192 ILE A CA 1
ATOM 1457 C C . ILE A 1 192 ? 0.928 -13.410 -3.685 1.00 84.00 192 ILE A C 1
ATOM 1459 O O . ILE A 1 192 ? -0.285 -13.514 -3.859 1.00 84.00 192 ILE A O 1
ATOM 1463 N N . LEU A 1 193 ? 1.789 -13.325 -4.698 1.00 69.56 193 LEU A N 1
ATOM 1464 C CA . LEU A 1 193 ? 1.418 -13.732 -6.041 1.00 69.56 193 LEU A CA 1
ATOM 1465 C C . LEU A 1 193 ? 1.422 -15.256 -6.022 1.00 69.56 193 LEU A C 1
ATOM 1467 O O . LEU A 1 193 ? 2.488 -15.861 -6.128 1.00 69.56 193 LEU A O 1
ATOM 1471 N N . ASP A 1 194 ? 0.251 -15.870 -5.855 1.00 56.47 194 ASP A N 1
ATOM 1472 C CA . ASP A 1 194 ? 0.073 -17.284 -6.170 1.00 56.47 194 ASP A CA 1
ATOM 1473 C C . ASP A 1 194 ? 0.328 -17.447 -7.670 1.00 56.47 194 ASP A C 1
ATOM 1475 O O . ASP A 1 194 ? -0.572 -17.422 -8.512 1.00 56.47 194 ASP A O 1
ATOM 1479 N N . VAL A 1 195 ? 1.604 -17.566 -8.027 1.00 45.00 195 VAL A N 1
ATOM 1480 C CA . VAL A 1 195 ? 1.999 -18.147 -9.292 1.00 45.00 195 VAL A CA 1
ATOM 1481 C C . VAL A 1 195 ? 1.536 -19.580 -9.164 1.00 45.00 195 VAL A C 1
ATOM 1483 O O . VAL A 1 195 ? 2.160 -20.383 -8.474 1.00 45.00 195 VAL A O 1
ATOM 1486 N N . LEU A 1 196 ? 0.387 -19.877 -9.771 1.00 35.28 196 LEU A N 1
ATOM 1487 C CA . LEU A 1 196 ? 0.007 -21.239 -10.089 1.00 35.28 196 LEU A CA 1
ATOM 1488 C C . LEU A 1 196 ? 1.245 -21.892 -10.703 1.00 35.28 196 LEU A C 1
ATOM 1490 O O . LEU A 1 196 ? 1.589 -21.615 -11.849 1.00 35.28 196 LEU A O 1
ATOM 1494 N N . ALA A 1 197 ? 1.929 -22.716 -9.913 1.00 30.25 197 ALA A N 1
ATOM 1495 C CA . ALA A 1 197 ? 2.859 -23.701 -10.409 1.00 30.25 197 ALA A CA 1
ATOM 1496 C C . ALA A 1 197 ? 2.027 -24.631 -11.301 1.00 30.25 197 ALA A C 1
ATOM 1498 O O . ALA A 1 197 ? 1.341 -25.534 -10.821 1.00 30.25 197 ALA A O 1
ATOM 1499 N N . ARG A 1 198 ? 1.985 -24.305 -12.589 1.00 31.48 198 ARG A N 1
ATOM 1500 C CA . ARG A 1 198 ? 1.435 -25.108 -13.673 1.00 31.48 198 ARG A CA 1
ATOM 1501 C C . ARG A 1 198 ? 2.421 -25.066 -14.820 1.00 31.48 198 ARG A C 1
ATOM 1503 O O . ARG A 1 198 ? 2.834 -23.943 -15.181 1.00 31.48 198 ARG A O 1
#

Foldseek 3Di:
DDDDDDPDDDPDDPPPPPCDVVNVVVVVVVVVVVVVVVVQAQFDCLADVSQAHQAAQVRFGWDADPPVRDIDTVLQVLCVVCLVVAPQNPQWKWWDQSSLSKIKTWHWDWAADPVRPDTQIWIWIFIDGRNDSDTPDTDTHRDPVCVLVVQLVSLVVSCVVRVVVDPPPRPDQVSSWTPIPCCVVPNIGTHPPPPPPD

pLDDT: mean 80.35, std 18.64, range [30.25, 98.38]

Secondary structure (DSSP, 8-state):
--------------------HHHHHHHHHHHHHHHHHH--PPBPTTSGGG-SBSB-GGG-BEEEETTTTEEEEHHHHHHHHHTTTSTT-TT-EEEEEGGGTEEEEEEEEEEE-TTSS-EEEEEEEEEEETT-SS-SEEEEESSHHHHHHHHHHHHHHHHHHHHHHS--TT--TTTSEEEES-TTTS--EE--------

Organism: NCBI:txid489632

Sequence (198 aa):
MSNADSVVVPMHKALEGKQTMAQGLRSQMATTFDSLFRAAQDPHPHSPGGRLPSVGPWQLPIRYAGVSGEVSHVAGALIDAHRAQRPFTSNAIELRCDCLSLCIYVSGVIQLSGRGNTGTRHARVVAYLKDSHKAFDNQALDTPASLIDHLHGLLMSTYNKLAREHNLAGFPGGWLKLRSSHPEVIPDIPIILDVLAR

Radius of gyration: 28.36 Å; chains: 1; bounding box: 56×66×109 Å